Protein AF-A0A852ZZ13-F1 (afdb_monomer_lite)

Sequence (306 aa):
MSLSSTNGASGGGDAPGLRWPAADLEAAGLPEPAVEQLARFNLPARVGSYHRAMDTPEPLGSYVRRVGIDFPADEIHGLWRLGGDSGSEICVTADGEVWSVFCEFPGEPRLVNSSADAWVRSLWALDEACRRLTADPSGPVAPGPGATEPGAPEPAGEVERLGRVLREIDPDAFEDEEGWWPLVVEDLGHLTAVRPAGAFAYTDAEGREARITGYAVPGAGHPERRIWAELARLGVRPEQVREVYTELAPCTLPGGYCLEWLQSSFPAAELSYSFPYGPDRAERERGVRELAAANASMTAPGQDGR

Structure (mmCIF, N/CA/C/O backbone):
data_AF-A0A852ZZ13-F1
#
_entry.id   AF-A0A852ZZ13-F1
#
loop_
_atom_site.group_PDB
_atom_site.id
_atom_site.type_symbol
_atom_site.label_atom_id
_atom_site.label_alt_id
_atom_site.label_comp_id
_atom_site.label_asym_id
_atom_site.label_entity_id
_atom_site.label_seq_id
_atom_site.pdbx_PDB_ins_code
_atom_site.Cartn_x
_atom_site.Cartn_y
_atom_site.Cartn_z
_atom_site.occupancy
_atom_site.B_iso_or_equiv
_atom_site.auth_seq_id
_atom_site.auth_comp_id
_atom_site.auth_asym_id
_atom_site.auth_atom_id
_atom_site.pdbx_PDB_model_num
ATOM 1 N N . MET A 1 1 ? -22.253 -4.139 -13.318 1.00 30.97 1 MET A N 1
ATOM 2 C CA . MET A 1 1 ? -21.613 -5.390 -13.772 1.00 30.97 1 MET A CA 1
ATOM 3 C C . MET A 1 1 ? -20.672 -5.811 -12.659 1.00 30.97 1 MET A C 1
ATOM 5 O O . MET A 1 1 ? -19.794 -5.036 -12.321 1.00 30.97 1 MET A O 1
ATOM 9 N N . SER A 1 2 ? -20.960 -6.935 -12.000 1.00 24.95 2 SER A N 1
ATOM 10 C CA . SER A 1 2 ? -20.245 -7.400 -10.804 1.00 24.95 2 SER A CA 1
ATOM 11 C C . SER A 1 2 ? -18.848 -7.890 -11.174 1.00 24.95 2 SER A C 1
ATOM 13 O O . SER A 1 2 ? -18.718 -8.939 -11.802 1.00 24.95 2 SER A O 1
ATOM 15 N N . LEU A 1 3 ? -17.815 -7.158 -10.762 1.00 25.09 3 LEU A N 1
ATOM 16 C CA . LEU A 1 3 ? -16.461 -7.690 -10.671 1.00 25.09 3 LEU A CA 1
ATOM 17 C C . LEU A 1 3 ? -16.377 -8.485 -9.363 1.00 25.09 3 LEU A C 1
ATOM 19 O O . LEU A 1 3 ? -16.166 -7.937 -8.285 1.00 25.09 3 LEU A O 1
ATOM 23 N N . SER A 1 4 ? -16.631 -9.791 -9.451 1.00 24.66 4 SER A N 1
ATOM 24 C CA . SER A 1 4 ? -16.315 -10.734 -8.378 1.00 24.66 4 SER A CA 1
ATOM 25 C C . SER A 1 4 ? -14.797 -10.854 -8.262 1.00 24.66 4 SER A C 1
ATOM 27 O O . SER A 1 4 ? -14.186 -11.720 -8.881 1.00 24.66 4 SER A O 1
ATOM 29 N N . SER A 1 5 ? -14.193 -9.998 -7.444 1.00 29.75 5 SER A N 1
ATOM 30 C CA . SER A 1 5 ? -12.863 -10.244 -6.893 1.00 29.75 5 SER A CA 1
ATOM 31 C C . SER A 1 5 ? -12.992 -11.356 -5.856 1.00 29.75 5 SER A C 1
ATOM 33 O O . SER A 1 5 ? -13.488 -11.154 -4.749 1.00 29.75 5 SER A O 1
ATOM 35 N N . THR A 1 6 ? -12.607 -12.572 -6.233 1.00 28.64 6 THR A N 1
ATOM 36 C CA . THR A 1 6 ? -12.493 -13.702 -5.309 1.00 28.64 6 THR A CA 1
ATOM 37 C C . THR A 1 6 ? -11.415 -13.403 -4.268 1.00 28.64 6 THR A C 1
ATOM 39 O O . THR A 1 6 ? -10.224 -13.590 -4.512 1.00 28.64 6 THR A O 1
ATOM 42 N N . ASN A 1 7 ? -11.845 -12.938 -3.095 1.00 35.31 7 ASN A N 1
ATOM 43 C CA . ASN A 1 7 ? -11.032 -12.860 -1.887 1.00 35.31 7 ASN A CA 1
ATOM 44 C C . ASN A 1 7 ? -10.794 -14.276 -1.346 1.00 35.31 7 ASN A C 1
ATOM 46 O O . ASN A 1 7 ? -11.650 -14.859 -0.684 1.00 35.31 7 ASN A O 1
ATOM 50 N N . GLY A 1 8 ? -9.620 -14.830 -1.641 1.00 29.12 8 GLY A N 1
ATOM 51 C CA . GLY A 1 8 ? -9.095 -16.006 -0.957 1.00 29.12 8 GLY A CA 1
ATOM 52 C C . GLY A 1 8 ? -8.396 -15.594 0.336 1.00 29.12 8 GLY A C 1
ATOM 53 O O . GLY A 1 8 ? -7.351 -14.945 0.293 1.00 29.12 8 GLY A O 1
ATOM 54 N N . ALA A 1 9 ? -8.987 -15.965 1.472 1.00 32.88 9 ALA A N 1
ATOM 55 C CA . ALA A 1 9 ? -8.363 -15.897 2.785 1.00 32.88 9 ALA A CA 1
ATOM 56 C C . ALA A 1 9 ? -7.140 -16.832 2.871 1.00 32.88 9 ALA A C 1
ATOM 58 O O . ALA A 1 9 ? -7.101 -17.912 2.282 1.00 32.88 9 ALA A O 1
ATOM 59 N N . SER A 1 10 ? -6.150 -16.365 3.622 1.00 36.66 10 SER A N 1
ATOM 60 C CA . SER A 1 10 ? -4.823 -16.917 3.887 1.00 36.66 10 SER A CA 1
ATOM 61 C C . SER A 1 10 ? -4.795 -18.346 4.442 1.00 36.66 10 SER A C 1
ATOM 63 O O . SER A 1 10 ? -5.430 -18.636 5.455 1.00 36.66 10 SER A O 1
ATOM 65 N N . GLY A 1 11 ? -3.921 -19.177 3.872 1.00 26.67 11 GLY A N 1
ATOM 66 C CA . GLY A 1 11 ? -3.234 -20.251 4.586 1.00 26.67 11 GLY A CA 1
ATOM 67 C C . GLY A 1 11 ? -1.750 -19.900 4.665 1.00 26.67 11 GLY A C 1
ATOM 68 O O . GLY A 1 11 ? -1.117 -19.710 3.631 1.00 26.67 11 GLY A O 1
ATOM 69 N N . GLY A 1 12 ? -1.218 -19.764 5.881 1.00 35.62 12 GLY A N 1
ATOM 70 C CA . GLY A 1 12 ? 0.210 -19.581 6.126 1.00 35.62 12 GLY A CA 1
ATOM 71 C C . GLY A 1 12 ? 0.985 -20.832 5.720 1.00 35.62 12 GLY A C 1
ATOM 72 O O . GLY A 1 12 ? 0.934 -21.856 6.395 1.00 35.62 12 GLY A O 1
ATOM 73 N N . GLY A 1 13 ? 1.682 -20.737 4.601 1.00 29.39 13 GLY A N 1
ATOM 74 C CA . GLY A 1 13 ? 2.717 -21.650 4.141 1.00 29.39 13 GLY A CA 1
ATOM 75 C C . GLY A 1 13 ? 3.589 -20.843 3.193 1.00 29.39 13 GLY A C 1
ATOM 76 O O . GLY A 1 13 ? 3.027 -20.059 2.428 1.00 29.39 13 GLY A O 1
ATOM 77 N N . ASP A 1 14 ? 4.918 -20.963 3.305 1.00 41.09 14 ASP A N 1
ATOM 78 C CA . ASP A 1 14 ? 5.887 -20.271 2.444 1.00 41.09 14 ASP A CA 1
ATOM 79 C C . ASP A 1 14 ? 5.364 -20.262 1.006 1.00 41.09 14 ASP A C 1
ATOM 81 O O . ASP A 1 14 ? 5.273 -21.317 0.371 1.00 41.09 14 ASP A O 1
ATOM 85 N N . ALA A 1 15 ? 4.946 -19.093 0.513 1.00 46.59 15 ALA A N 1
ATOM 86 C CA . ALA A 1 15 ? 4.529 -18.986 -0.870 1.00 46.59 15 ALA A CA 1
ATOM 87 C C . ALA A 1 15 ? 5.787 -19.278 -1.696 1.00 46.59 15 ALA A C 1
ATOM 89 O O . ALA A 1 15 ? 6.763 -18.529 -1.576 1.00 46.59 15 ALA A O 1
ATOM 90 N N . PRO A 1 16 ? 5.830 -20.375 -2.475 1.00 56.59 16 PRO A N 1
ATOM 91 C CA . PRO A 1 16 ? 6.988 -20.644 -3.307 1.00 56.59 16 PRO A CA 1
ATOM 92 C C . PRO A 1 16 ? 7.192 -19.429 -4.207 1.00 56.59 16 PRO A C 1
ATOM 94 O O . PRO A 1 16 ? 6.221 -18.894 -4.747 1.00 56.59 16 PRO A O 1
ATOM 97 N N . GLY A 1 17 ? 8.439 -18.970 -4.327 1.00 72.69 17 GLY A N 1
ATOM 98 C CA . GLY A 1 17 ? 8.753 -17.860 -5.217 1.00 72.69 17 GLY A CA 1
ATOM 99 C C . GLY A 1 17 ? 8.172 -18.143 -6.604 1.00 72.69 17 GLY A C 1
ATOM 100 O O . GLY A 1 17 ? 8.429 -19.202 -7.182 1.00 72.69 17 GLY A O 1
ATOM 101 N N . LEU A 1 18 ? 7.354 -17.221 -7.104 1.00 88.56 18 LEU A N 1
ATOM 102 C CA . LEU A 1 18 ? 6.840 -17.259 -8.461 1.00 88.56 18 LEU A CA 1
ATOM 103 C C . LEU A 1 18 ? 8.024 -17.080 -9.407 1.00 88.56 18 LEU A C 1
ATOM 105 O O . LEU A 1 18 ? 8.935 -16.297 -9.143 1.00 88.56 18 LEU A O 1
ATOM 109 N N . ARG A 1 19 ? 8.030 -17.828 -10.505 1.00 90.25 19 ARG A N 1
ATOM 110 C CA . ARG A 1 19 ? 9.054 -17.708 -11.535 1.00 90.25 19 ARG A CA 1
ATOM 111 C C . ARG A 1 19 ? 8.382 -17.347 -12.840 1.00 90.25 19 ARG A C 1
ATOM 113 O O . ARG A 1 19 ? 7.492 -18.073 -13.270 1.00 90.25 19 ARG A O 1
ATOM 120 N N . TRP A 1 20 ? 8.862 -16.291 -13.483 1.00 92.44 20 TRP A N 1
ATOM 121 C CA . TRP A 1 20 ? 8.500 -15.967 -14.856 1.00 92.44 20 TRP A CA 1
ATOM 122 C C . TRP A 1 20 ? 9.622 -16.419 -15.798 1.00 92.44 20 TRP A C 1
ATOM 124 O O . TRP A 1 20 ? 10.703 -15.826 -15.801 1.00 92.44 20 TRP A O 1
ATOM 134 N N . PRO A 1 21 ? 9.431 -17.507 -16.566 1.00 92.31 21 PRO A N 1
ATOM 135 C CA . PRO A 1 21 ? 10.368 -17.890 -17.613 1.00 92.31 21 PRO A CA 1
ATOM 136 C C . PRO A 1 21 ? 10.535 -16.763 -18.638 1.00 92.31 21 PRO A C 1
ATOM 138 O O . PRO A 1 21 ? 9.556 -16.133 -19.023 1.00 92.31 21 PRO A O 1
ATOM 141 N N . ALA A 1 22 ? 11.758 -16.564 -19.140 1.00 94.25 22 ALA A N 1
ATOM 142 C CA . ALA A 1 22 ? 12.038 -15.550 -20.162 1.00 94.25 22 ALA A CA 1
ATOM 143 C C . ALA A 1 22 ? 11.102 -15.669 -21.378 1.00 94.25 22 ALA A C 1
ATOM 145 O O . ALA A 1 22 ? 10.538 -14.673 -21.810 1.00 94.25 22 ALA A O 1
ATOM 146 N N . ALA A 1 23 ? 10.841 -16.896 -21.842 1.00 94.00 23 ALA A N 1
ATOM 147 C CA . ALA A 1 23 ? 9.934 -17.155 -22.960 1.00 94.00 23 ALA A CA 1
ATOM 148 C C . ALA A 1 23 ? 8.498 -16.651 -22.717 1.00 94.00 23 ALA A C 1
ATOM 150 O O . ALA A 1 23 ? 7.848 -16.190 -23.652 1.00 94.00 23 ALA A O 1
ATOM 151 N N . ASP A 1 24 ? 8.005 -16.709 -21.475 1.00 93.44 24 ASP A N 1
ATOM 152 C CA . ASP A 1 24 ? 6.657 -16.237 -21.139 1.00 93.44 24 ASP A CA 1
ATOM 153 C C . ASP A 1 24 ? 6.617 -14.703 -21.078 1.00 93.44 24 ASP A C 1
ATOM 155 O O . ASP A 1 24 ? 5.652 -14.089 -21.529 1.00 93.44 24 ASP A O 1
ATOM 159 N N . LEU A 1 25 ? 7.690 -14.072 -20.587 1.00 93.75 25 LEU A N 1
ATOM 160 C CA . LEU A 1 25 ? 7.846 -12.613 -20.587 1.00 93.75 25 LEU A CA 1
ATOM 161 C C . LEU A 1 25 ? 7.969 -12.055 -22.016 1.00 93.75 25 LEU A C 1
ATOM 163 O O . LEU A 1 25 ? 7.326 -11.063 -22.356 1.00 93.75 25 LEU A O 1
ATOM 167 N N . GLU A 1 26 ? 8.742 -12.725 -22.872 1.00 94.75 26 GLU A N 1
ATOM 168 C CA . GLU A 1 26 ? 8.857 -12.414 -24.302 1.00 94.75 26 GLU A CA 1
ATOM 169 C C . GLU A 1 26 ? 7.507 -12.576 -25.012 1.00 94.75 26 GLU A C 1
ATOM 171 O O . GLU A 1 26 ? 7.103 -11.710 -25.789 1.00 94.75 26 GLU A O 1
ATOM 176 N N . ALA A 1 27 ? 6.765 -13.649 -24.715 1.00 93.44 27 ALA A N 1
ATOM 177 C CA . ALA A 1 27 ? 5.427 -13.871 -25.261 1.00 93.44 27 ALA A CA 1
ATOM 178 C C . ALA A 1 27 ? 4.412 -12.814 -24.788 1.00 93.44 27 ALA A C 1
ATOM 180 O O . ALA A 1 27 ? 3.506 -12.453 -25.542 1.00 93.44 27 ALA A O 1
ATOM 181 N N . ALA A 1 28 ? 4.585 -12.278 -23.576 1.00 91.12 28 ALA A N 1
ATOM 182 C CA . ALA A 1 28 ? 3.837 -11.130 -23.060 1.00 91.12 28 ALA A CA 1
ATOM 183 C C . ALA A 1 28 ? 4.264 -9.784 -23.687 1.00 91.12 28 ALA A C 1
ATOM 185 O O . ALA A 1 28 ? 3.650 -8.743 -23.427 1.00 91.12 28 ALA A O 1
ATOM 186 N N . GLY A 1 29 ? 5.290 -9.798 -24.542 1.00 92.81 29 GLY A N 1
ATOM 187 C CA . GLY A 1 29 ? 5.778 -8.640 -25.279 1.00 92.81 29 GLY A CA 1
ATOM 188 C C . GLY A 1 29 ? 6.663 -7.710 -24.458 1.00 92.81 29 GLY A C 1
ATOM 189 O O . GLY A 1 29 ? 6.784 -6.547 -24.837 1.00 92.81 29 GLY A O 1
ATOM 190 N N . LEU A 1 30 ? 7.243 -8.177 -23.345 1.00 93.19 30 LEU A N 1
ATOM 191 C CA . LEU A 1 30 ? 8.199 -7.373 -22.589 1.00 93.19 30 LEU A CA 1
ATOM 192 C C . LEU A 1 30 ? 9.487 -7.173 -23.408 1.00 93.19 30 LEU A C 1
ATOM 194 O O . LEU A 1 30 ? 9.931 -8.095 -24.098 1.00 93.19 30 LEU A O 1
ATOM 198 N N . PRO A 1 31 ? 10.115 -5.991 -23.325 1.00 88.88 31 PRO A N 1
ATOM 199 C CA . PRO A 1 31 ? 11.382 -5.733 -23.994 1.00 88.88 31 PRO A CA 1
ATOM 200 C C . PRO A 1 31 ? 12.549 -6.452 -23.310 1.00 88.88 31 PRO A C 1
ATOM 202 O O . PRO A 1 31 ? 12.521 -6.727 -22.110 1.00 88.88 31 PRO A O 1
ATOM 205 N N . GLU A 1 32 ? 13.596 -6.729 -24.092 1.00 91.25 32 GLU A N 1
ATOM 206 C CA . GLU A 1 32 ? 14.754 -7.543 -23.692 1.00 91.25 32 GLU A CA 1
ATOM 207 C C . GLU A 1 32 ? 15.392 -7.122 -22.350 1.00 91.25 32 GLU A C 1
ATOM 209 O O . GLU A 1 32 ? 15.609 -8.014 -21.526 1.00 91.25 32 GLU A O 1
ATOM 214 N N . PRO A 1 33 ? 15.609 -5.822 -22.039 1.00 90.31 33 PRO A N 1
ATOM 215 C CA . PRO A 1 33 ? 16.168 -5.422 -20.744 1.00 90.31 33 PRO A CA 1
ATOM 216 C C . PRO A 1 33 ? 15.307 -5.854 -19.549 1.00 90.31 33 PRO A C 1
ATOM 218 O O . PRO A 1 33 ? 15.826 -6.384 -18.566 1.00 90.31 33 PRO A O 1
ATOM 221 N N . ALA A 1 34 ? 13.984 -5.684 -19.639 1.00 90.38 34 ALA A N 1
ATOM 222 C CA . ALA A 1 34 ? 13.057 -6.085 -18.584 1.00 90.38 34 ALA A CA 1
ATOM 223 C C . ALA A 1 34 ? 12.977 -7.616 -18.453 1.00 90.38 34 ALA A C 1
ATOM 225 O O . ALA A 1 34 ? 12.970 -8.140 -17.337 1.00 90.38 34 ALA A O 1
ATOM 226 N N . VAL A 1 35 ? 12.981 -8.345 -19.578 1.00 93.50 35 VAL A N 1
ATOM 227 C CA . VAL A 1 35 ? 13.021 -9.819 -19.597 1.00 93.50 35 VAL A CA 1
ATOM 228 C C . VAL A 1 35 ? 14.277 -10.333 -18.898 1.00 93.50 35 VAL A C 1
ATOM 230 O O . VAL A 1 35 ? 14.185 -11.202 -18.028 1.00 93.50 35 VAL A O 1
ATOM 233 N N . GLU A 1 36 ? 15.445 -9.790 -19.250 1.00 91.69 36 GLU A N 1
ATOM 234 C CA . GLU A 1 36 ? 16.725 -10.222 -18.694 1.00 91.69 36 GLU A CA 1
ATOM 235 C C . GLU A 1 36 ? 16.771 -10.017 -17.177 1.00 91.69 36 GLU A C 1
ATOM 237 O O . GLU A 1 36 ? 17.261 -10.883 -16.455 1.00 91.69 36 GLU A O 1
ATOM 242 N N . GLN A 1 37 ? 16.242 -8.899 -16.679 1.00 91.19 37 GLN A N 1
ATOM 243 C CA . GLN A 1 37 ? 16.222 -8.593 -15.250 1.00 91.19 37 GLN A CA 1
ATOM 244 C C . GLN A 1 37 ? 15.225 -9.473 -14.481 1.00 91.19 37 GLN A C 1
ATOM 246 O O . GLN A 1 37 ? 15.589 -10.065 -13.463 1.00 91.19 37 GLN A O 1
ATOM 251 N N . LEU A 1 38 ? 13.990 -9.607 -14.974 1.00 91.25 38 LEU A N 1
ATOM 252 C CA . LEU A 1 38 ? 12.917 -10.336 -14.288 1.00 91.25 38 LEU A CA 1
ATOM 253 C C . LEU A 1 38 ? 13.127 -11.856 -14.294 1.00 91.25 38 LEU A C 1
ATOM 255 O O . LEU A 1 38 ? 12.843 -12.518 -13.298 1.00 91.25 38 LEU A O 1
ATOM 259 N N . ALA A 1 39 ? 13.665 -12.428 -15.375 1.00 91.88 39 ALA A N 1
ATOM 260 C CA . ALA A 1 39 ? 13.851 -13.878 -15.493 1.00 91.88 39 ALA A CA 1
ATOM 261 C C . ALA A 1 39 ? 14.985 -14.443 -14.608 1.00 91.88 39 ALA A C 1
ATOM 263 O O . ALA A 1 39 ? 15.104 -15.667 -14.456 1.00 91.88 39 ALA A O 1
ATOM 264 N N . ARG A 1 40 ? 15.835 -13.574 -14.036 1.00 88.00 40 ARG A N 1
ATOM 265 C CA . ARG A 1 40 ? 16.977 -13.953 -13.181 1.00 88.00 40 ARG A CA 1
ATOM 266 C C . ARG A 1 40 ? 16.559 -14.473 -11.811 1.00 88.00 40 ARG A C 1
ATOM 268 O O . ARG A 1 40 ? 17.283 -15.285 -11.235 1.00 88.00 40 ARG A O 1
ATOM 275 N N . PHE A 1 41 ? 15.421 -14.024 -11.292 1.00 85.00 41 PHE A N 1
ATOM 276 C CA . PHE A 1 41 ? 15.019 -14.279 -9.912 1.00 85.00 41 PHE A CA 1
ATOM 277 C C . PHE A 1 41 ? 13.647 -14.931 -9.839 1.00 85.00 41 PHE A C 1
ATOM 279 O O . PHE A 1 41 ? 12.793 -14.750 -10.702 1.00 85.00 41 PHE A O 1
ATOM 286 N N . ASN A 1 42 ? 13.427 -15.670 -8.757 1.00 90.38 42 ASN A N 1
ATOM 287 C CA . ASN A 1 42 ? 12.064 -15.927 -8.321 1.00 90.38 42 ASN A CA 1
ATOM 288 C C . ASN A 1 42 ? 11.593 -14.687 -7.558 1.00 90.38 42 ASN A C 1
ATOM 290 O O . ASN A 1 42 ? 12.361 -14.136 -6.767 1.00 90.38 42 ASN A O 1
ATOM 294 N N . LEU A 1 43 ? 10.349 -14.275 -7.762 1.00 90.06 43 LEU A N 1
ATOM 295 C CA . LEU A 1 43 ? 9.729 -13.177 -7.029 1.00 90.06 43 LEU A CA 1
ATOM 296 C C . LEU A 1 43 ? 8.774 -13.720 -5.956 1.00 90.06 43 LEU A C 1
ATOM 298 O O . LEU A 1 43 ? 8.154 -14.767 -6.158 1.00 90.06 43 LEU A O 1
ATOM 302 N N . PRO A 1 44 ? 8.616 -13.047 -4.810 1.00 92.44 44 PRO A N 1
ATOM 303 C CA . PRO A 1 44 ? 7.582 -13.424 -3.858 1.00 92.44 44 PRO A CA 1
ATOM 304 C C . PRO A 1 44 ? 6.201 -13.157 -4.475 1.00 92.44 44 PRO A C 1
ATOM 306 O O . PRO A 1 44 ? 5.893 -12.039 -4.880 1.00 92.44 44 PRO A O 1
ATOM 309 N N . ALA A 1 45 ? 5.343 -14.182 -4.535 1.00 92.88 45 ALA A N 1
ATOM 310 C CA . ALA A 1 45 ? 4.000 -14.047 -5.114 1.00 92.88 45 ALA A CA 1
ATOM 311 C C . ALA A 1 45 ? 3.122 -13.038 -4.347 1.00 92.88 45 ALA A C 1
ATOM 313 O O . ALA A 1 45 ? 2.190 -12.442 -4.893 1.00 92.88 45 ALA A O 1
ATOM 314 N N . ARG A 1 46 ? 3.414 -12.856 -3.057 1.00 92.88 46 ARG A N 1
ATOM 315 C CA . ARG A 1 46 ? 2.790 -11.878 -2.174 1.00 92.88 46 ARG A CA 1
ATOM 316 C C . ARG A 1 46 ? 3.803 -11.427 -1.132 1.00 92.88 46 ARG A C 1
ATOM 318 O O . ARG A 1 46 ? 4.502 -12.268 -0.585 1.00 92.88 46 ARG A O 1
ATOM 325 N N . VAL A 1 47 ? 3.801 -10.133 -0.825 1.00 93.81 47 VAL A N 1
ATOM 326 C CA . VAL A 1 47 ? 4.575 -9.544 0.273 1.00 93.81 47 VAL A CA 1
ATOM 327 C C . VAL A 1 47 ? 3.642 -8.691 1.117 1.00 93.81 47 VAL A C 1
ATOM 329 O O . VAL A 1 47 ? 3.205 -7.626 0.678 1.00 93.81 47 VAL A O 1
ATOM 332 N N . GLY A 1 48 ? 3.289 -9.189 2.305 1.00 88.19 48 GLY A N 1
ATOM 333 C CA . GLY A 1 48 ? 2.334 -8.529 3.199 1.00 88.19 48 GLY A CA 1
ATOM 334 C C . GLY A 1 48 ? 1.072 -8.062 2.463 1.00 88.19 48 GLY A C 1
ATOM 335 O O . GLY A 1 48 ? 0.436 -8.833 1.729 1.00 88.19 48 GLY A O 1
ATOM 336 N N . SER A 1 49 ? 0.720 -6.789 2.643 1.00 88.81 49 SER A N 1
ATOM 337 C CA . SER A 1 49 ? -0.301 -6.092 1.851 1.00 88.81 49 SER A CA 1
ATOM 338 C C . SER A 1 49 ? 0.273 -5.253 0.697 1.00 88.81 49 SER A C 1
ATOM 340 O O . SER A 1 49 ? -0.483 -4.863 -0.189 1.00 88.81 49 SER A O 1
ATOM 342 N N . TYR A 1 50 ? 1.593 -5.048 0.671 1.00 95.31 50 TYR A N 1
ATOM 343 C CA . TYR A 1 50 ? 2.310 -4.143 -0.236 1.00 95.31 50 TYR A CA 1
ATOM 344 C C . TYR A 1 50 ? 2.543 -4.695 -1.641 1.00 95.31 50 TYR A C 1
ATOM 346 O O . TYR A 1 50 ? 2.785 -3.927 -2.560 1.00 95.31 50 TYR A O 1
ATOM 354 N N . HIS A 1 51 ? 2.497 -6.013 -1.841 1.00 95.94 51 HIS A N 1
ATOM 355 C CA . HIS A 1 51 ? 2.654 -6.570 -3.181 1.00 95.94 51 HIS A CA 1
ATOM 356 C C . HIS A 1 51 ? 1.856 -7.855 -3.382 1.00 95.94 51 HIS A C 1
ATOM 358 O O . HIS A 1 51 ? 1.838 -8.750 -2.531 1.00 95.94 51 HIS A O 1
ATOM 364 N N . ARG A 1 52 ? 1.239 -7.967 -4.558 1.00 95.75 52 ARG A N 1
ATOM 365 C CA . ARG A 1 52 ? 0.725 -9.205 -5.137 1.00 95.75 52 ARG A CA 1
ATOM 366 C C . ARG A 1 52 ? 1.184 -9.280 -6.592 1.00 95.75 52 ARG A C 1
ATOM 368 O O . ARG A 1 52 ? 0.806 -8.423 -7.388 1.00 95.75 52 ARG A O 1
ATOM 375 N N . ALA A 1 53 ? 1.937 -10.320 -6.927 1.00 95.50 53 ALA A N 1
ATOM 376 C CA . ALA A 1 53 ? 2.368 -10.583 -8.292 1.00 95.50 53 ALA A CA 1
ATOM 377 C C . ALA A 1 53 ? 1.194 -11.034 -9.170 1.00 95.50 53 ALA A C 1
ATOM 379 O O . ALA A 1 53 ? 0.252 -11.670 -8.686 1.00 95.50 53 ALA A O 1
ATOM 380 N N . MET A 1 54 ? 1.267 -10.742 -10.468 1.00 93.62 54 MET A N 1
ATOM 381 C CA . MET A 1 54 ? 0.393 -11.378 -11.455 1.00 93.62 54 MET A CA 1
ATOM 382 C C . MET A 1 54 ? 0.929 -12.755 -11.849 1.00 93.62 54 MET A C 1
ATOM 384 O O . MET A 1 54 ? 2.135 -12.988 -11.841 1.00 93.62 54 MET A O 1
ATOM 388 N N . ASP A 1 55 ? 0.044 -13.648 -12.288 1.00 89.38 55 ASP A N 1
ATOM 389 C CA . ASP A 1 55 ? 0.465 -14.952 -12.817 1.00 89.38 55 ASP A CA 1
ATOM 390 C C . ASP A 1 55 ? 1.301 -14.795 -14.098 1.00 89.38 55 ASP A C 1
ATOM 392 O O . ASP A 1 55 ? 2.282 -15.506 -14.310 1.00 89.38 55 ASP A O 1
ATOM 396 N N . THR A 1 56 ? 0.937 -13.837 -14.952 1.00 88.88 56 THR A N 1
ATOM 397 C CA . THR A 1 56 ? 1.649 -13.524 -16.195 1.00 88.88 56 THR A CA 1
ATOM 398 C C . THR A 1 56 ? 1.614 -12.020 -16.432 1.00 88.88 56 THR A C 1
ATOM 400 O O . THR A 1 56 ? 0.512 -11.471 -16.461 1.00 88.88 56 THR A O 1
ATOM 403 N N . PRO A 1 57 ? 2.768 -11.350 -16.608 1.00 93.88 57 PRO A N 1
ATOM 404 C CA . PRO A 1 57 ? 2.816 -9.940 -16.979 1.00 93.88 57 PRO A CA 1
ATOM 405 C C . PRO A 1 57 ? 1.997 -9.621 -18.231 1.00 93.88 57 PRO A C 1
ATOM 407 O O . PRO A 1 57 ? 1.896 -10.437 -19.144 1.00 93.88 57 PRO A O 1
ATOM 410 N N . GLU A 1 58 ? 1.413 -8.426 -18.292 1.00 93.81 58 GLU A N 1
ATOM 411 C CA . GLU A 1 58 ? 0.637 -7.980 -19.455 1.00 93.81 58 GLU A CA 1
ATOM 412 C C . GLU A 1 58 ? 0.825 -6.475 -19.695 1.00 93.81 58 GLU A C 1
ATOM 414 O O . GLU A 1 58 ? 1.052 -5.737 -18.737 1.00 93.81 58 GLU A O 1
ATOM 419 N N . PRO A 1 59 ? 0.680 -5.972 -20.934 1.00 94.69 59 PRO A N 1
ATOM 420 C CA . PRO A 1 59 ? 0.682 -4.533 -21.186 1.00 94.69 59 PRO A CA 1
ATOM 421 C C . PRO A 1 59 ? -0.411 -3.812 -20.383 1.00 94.69 59 PRO A C 1
ATOM 423 O O . PRO A 1 59 ? -1.575 -4.228 -20.414 1.00 94.69 59 PRO A O 1
ATOM 426 N N . LEU A 1 60 ? -0.085 -2.686 -19.740 1.00 94.94 60 LEU A N 1
ATOM 427 C CA . LEU A 1 60 ? -1.045 -1.905 -18.947 1.00 94.94 60 LEU A CA 1
ATOM 428 C C . LEU A 1 60 ? -2.267 -1.490 -19.778 1.00 94.94 60 LEU A C 1
ATOM 430 O O . LEU A 1 60 ? -3.411 -1.621 -19.344 1.00 94.94 60 LEU A O 1
ATOM 434 N N . GLY A 1 61 ? -2.043 -1.102 -21.033 1.00 93.19 61 GLY A N 1
ATOM 435 C CA . GLY A 1 61 ? -3.124 -0.762 -21.955 1.00 93.19 61 GLY A CA 1
ATOM 436 C C . GLY A 1 61 ? -4.086 -1.913 -22.272 1.00 93.19 61 GLY A C 1
ATOM 437 O O . GLY A 1 61 ? -5.225 -1.670 -22.672 1.00 93.19 61 GLY A O 1
ATOM 438 N N . SER A 1 62 ? -3.671 -3.175 -22.126 1.00 92.62 62 SER A N 1
ATOM 439 C CA . SER A 1 62 ? -4.577 -4.327 -22.247 1.00 92.62 62 SER A CA 1
ATOM 440 C C . SER A 1 62 ? -5.480 -4.456 -21.028 1.00 92.62 62 SER A C 1
ATOM 442 O O . SER A 1 62 ? -6.678 -4.689 -21.195 1.00 92.62 62 SER A O 1
ATOM 444 N N . TYR A 1 63 ? -4.936 -4.230 -19.831 1.00 92.81 63 TYR A N 1
ATOM 445 C CA . TYR A 1 63 ? -5.710 -4.186 -18.596 1.00 92.81 63 TYR A CA 1
ATOM 446 C C . TYR A 1 63 ? -6.758 -3.075 -18.633 1.00 92.81 63 TYR A C 1
ATOM 448 O O . TYR A 1 63 ? -7.946 -3.379 -18.572 1.00 92.81 63 TYR A O 1
ATOM 456 N N . VAL A 1 64 ? -6.336 -1.823 -18.835 1.00 93.06 64 VAL A N 1
ATOM 457 C CA . VAL A 1 64 ? -7.213 -0.638 -18.836 1.00 93.06 64 VAL A CA 1
ATOM 458 C C . VAL A 1 64 ? -8.402 -0.820 -19.787 1.00 93.06 64 VAL A C 1
ATOM 460 O O . VAL A 1 64 ? -9.554 -0.646 -19.388 1.00 93.06 64 VAL A O 1
ATOM 463 N N . ARG A 1 65 ? -8.156 -1.289 -21.021 1.00 92.06 65 ARG A N 1
ATOM 464 C CA . ARG A 1 65 ? -9.225 -1.598 -21.991 1.00 92.06 65 ARG A CA 1
ATOM 465 C C . ARG A 1 65 ? -10.150 -2.720 -21.528 1.00 92.06 65 ARG A C 1
ATOM 467 O O . ARG A 1 65 ? -11.349 -2.665 -21.785 1.00 92.06 65 ARG A O 1
ATOM 474 N N . ARG A 1 66 ? -9.599 -3.756 -20.892 1.00 93.12 66 ARG A N 1
ATOM 475 C CA . ARG A 1 66 ? -10.352 -4.922 -20.412 1.00 93.12 66 ARG A CA 1
ATOM 476 C C . ARG A 1 66 ? -11.271 -4.571 -19.244 1.00 93.12 66 ARG A C 1
ATOM 478 O O . ARG A 1 66 ? -12.372 -5.111 -19.187 1.00 93.12 66 ARG A O 1
ATOM 485 N N . VAL A 1 67 ? -10.839 -3.693 -18.340 1.00 90.25 67 VAL A N 1
ATOM 486 C CA . VAL A 1 67 ? -11.663 -3.236 -17.208 1.00 90.25 67 VAL A CA 1
ATOM 487 C C . VAL A 1 67 ? -12.521 -2.010 -17.530 1.00 90.25 67 VAL A C 1
ATOM 489 O O . VAL A 1 67 ? -13.444 -1.706 -16.782 1.00 90.25 67 VAL A O 1
ATOM 492 N N . GLY A 1 68 ? -12.287 -1.358 -18.672 1.00 90.31 68 GLY A N 1
ATOM 493 C CA . GLY A 1 68 ? -13.065 -0.201 -19.115 1.00 90.31 68 GLY A CA 1
ATOM 494 C C . GLY A 1 68 ? -12.736 1.078 -18.346 1.00 90.31 68 GLY A C 1
ATOM 495 O O . GLY A 1 68 ? -13.618 1.913 -18.164 1.00 90.31 68 GLY A O 1
ATOM 496 N N . ILE A 1 69 ? -11.491 1.211 -17.882 1.00 87.81 69 ILE A N 1
ATOM 497 C CA . ILE A 1 69 ? -10.979 2.433 -17.256 1.00 87.81 69 ILE A CA 1
ATOM 498 C C . ILE A 1 69 ? -10.642 3.439 -18.361 1.00 87.81 69 ILE A C 1
ATOM 500 O O . ILE A 1 69 ? -10.055 3.073 -19.381 1.00 87.81 69 ILE A O 1
ATOM 504 N N . ASP A 1 70 ? -11.015 4.699 -18.157 1.00 85.38 70 ASP A N 1
ATOM 505 C CA . ASP A 1 70 ? -10.572 5.804 -19.005 1.00 85.38 70 ASP A CA 1
ATOM 506 C C . ASP A 1 70 ? -9.218 6.301 -18.485 1.00 85.38 70 ASP A C 1
ATOM 508 O O . ASP A 1 70 ? -9.143 6.876 -17.401 1.00 85.38 70 ASP A O 1
ATOM 512 N N . PHE A 1 71 ? -8.143 6.001 -19.215 1.00 83.50 71 PHE A N 1
ATOM 513 C CA . PHE A 1 71 ? -6.770 6.348 -18.846 1.00 83.50 71 PHE A CA 1
ATOM 514 C C . PHE A 1 71 ? -6.049 6.939 -20.066 1.00 83.50 71 PHE A C 1
ATOM 516 O O . PHE A 1 71 ? -6.233 6.410 -21.172 1.00 83.50 71 PHE A O 1
ATOM 523 N N . PRO A 1 72 ? -5.226 7.993 -19.908 1.00 82.06 72 PRO A N 1
ATOM 524 C CA . PRO A 1 72 ? -4.534 8.624 -21.029 1.00 82.06 72 PRO A CA 1
ATOM 525 C C . PRO A 1 72 ? -3.684 7.625 -21.824 1.00 82.06 72 PRO A C 1
ATOM 527 O O . PRO A 1 72 ? -2.858 6.892 -21.279 1.00 82.06 72 PRO A O 1
ATOM 530 N N . ALA A 1 73 ? -3.919 7.556 -23.138 1.00 74.56 73 ALA A N 1
ATOM 531 C CA . ALA A 1 73 ? -3.299 6.543 -23.993 1.00 74.56 73 ALA A CA 1
ATOM 532 C C . ALA A 1 73 ? -1.766 6.668 -24.024 1.00 74.56 73 ALA A C 1
ATOM 534 O O . ALA A 1 73 ? -1.060 5.666 -24.027 1.00 74.56 73 ALA A O 1
ATOM 535 N N . ASP A 1 74 ? -1.255 7.894 -24.022 1.00 78.62 74 ASP A N 1
ATOM 536 C CA . ASP A 1 74 ? 0.168 8.216 -23.958 1.00 78.62 74 ASP A CA 1
ATOM 537 C C . ASP A 1 74 ? 0.828 7.774 -22.647 1.00 78.62 74 ASP A C 1
ATOM 539 O O . ASP A 1 74 ? 1.985 7.365 -22.677 1.00 78.62 74 ASP A O 1
ATOM 543 N N . GLU A 1 75 ? 0.085 7.752 -21.540 1.00 79.69 75 GLU A N 1
ATOM 544 C CA . GLU A 1 75 ? 0.590 7.314 -20.235 1.00 79.69 75 GLU A CA 1
ATOM 545 C C . GLU A 1 75 ? 0.622 5.781 -20.071 1.00 79.69 75 GLU A C 1
ATOM 547 O O . GLU A 1 75 ? 1.407 5.273 -19.278 1.00 79.69 75 GLU A O 1
ATOM 552 N N . ILE A 1 76 ? -0.177 5.010 -20.825 1.00 81.88 76 ILE A N 1
ATOM 553 C CA . ILE A 1 76 ? -0.138 3.526 -20.791 1.00 81.88 76 ILE A CA 1
ATOM 554 C C . ILE A 1 76 ? 0.862 2.899 -21.771 1.00 81.88 76 ILE A C 1
ATOM 556 O O . ILE A 1 76 ? 1.133 1.694 -21.692 1.00 81.88 76 ILE A O 1
ATOM 560 N N . HIS A 1 77 ? 1.360 3.655 -22.752 1.00 81.69 77 HIS A N 1
ATOM 561 C CA . HIS A 1 77 ? 2.273 3.118 -23.757 1.00 81.69 77 HIS A CA 1
ATOM 562 C C . HIS A 1 77 ? 3.658 2.856 -23.151 1.00 81.69 77 HIS A C 1
ATOM 564 O O . HIS A 1 77 ? 4.268 3.734 -22.560 1.00 81.69 77 HIS A O 1
ATOM 570 N N . GLY A 1 78 ? 4.178 1.638 -23.339 1.00 88.75 78 GLY A N 1
ATOM 571 C CA . GLY A 1 78 ? 5.497 1.260 -22.820 1.00 88.75 78 GLY A CA 1
ATOM 572 C C . GLY A 1 78 ? 5.504 0.797 -21.359 1.00 88.75 78 GLY A C 1
ATOM 573 O O . GLY A 1 78 ? 6.584 0.668 -20.790 1.00 88.75 78 GLY A O 1
ATOM 574 N N . LEU A 1 79 ? 4.330 0.516 -20.778 1.00 95.31 79 LEU A N 1
ATOM 575 C CA . LEU A 1 79 ? 4.186 -0.047 -19.435 1.00 95.31 79 LEU A CA 1
ATOM 576 C C . LEU A 1 79 ? 3.613 -1.467 -19.463 1.00 95.31 79 LEU A C 1
ATOM 578 O O . LEU A 1 79 ? 2.603 -1.742 -20.122 1.00 95.31 79 LEU A O 1
ATOM 582 N N . TRP A 1 80 ? 4.218 -2.355 -18.676 1.00 96.75 80 TRP A N 1
ATOM 583 C CA . TRP A 1 80 ? 3.746 -3.720 -18.440 1.00 96.75 80 TRP A CA 1
ATOM 584 C C . TRP A 1 80 ? 3.456 -3.936 -16.965 1.00 96.75 80 TRP A C 1
ATOM 586 O O . TRP A 1 80 ? 4.320 -3.718 -16.126 1.00 96.75 80 TRP A O 1
ATOM 596 N N . ARG A 1 81 ? 2.255 -4.411 -16.648 1.00 96.50 81 ARG A N 1
ATOM 597 C CA . ARG A 1 81 ? 1.855 -4.771 -15.290 1.00 96.50 81 ARG A CA 1
ATOM 598 C C . ARG A 1 81 ? 2.612 -6.010 -14.831 1.00 96.50 81 ARG A C 1
ATOM 600 O O . ARG A 1 81 ? 2.638 -7.024 -15.528 1.00 96.50 81 ARG A O 1
ATOM 607 N N . LEU A 1 82 ? 3.168 -5.922 -13.633 1.00 96.31 82 LEU A N 1
ATOM 608 C CA . LEU A 1 82 ? 3.845 -6.994 -12.907 1.00 96.31 82 LEU A CA 1
ATOM 609 C C . LEU A 1 82 ? 3.023 -7.477 -11.706 1.00 96.31 82 LEU A C 1
ATOM 611 O O . LEU A 1 82 ? 3.153 -8.622 -11.271 1.00 96.31 82 LEU A O 1
ATOM 615 N N . GLY A 1 83 ? 2.162 -6.616 -11.166 1.00 96.19 83 GLY A N 1
ATOM 616 C CA . GLY A 1 83 ? 1.367 -6.883 -9.975 1.00 96.19 83 GLY A CA 1
ATOM 617 C C . GLY A 1 83 ? 0.606 -5.647 -9.526 1.00 96.19 83 GLY A C 1
ATOM 618 O O . GLY A 1 83 ? 0.441 -4.704 -10.291 1.00 96.19 83 GLY A O 1
ATOM 619 N N . GLY A 1 84 ? 0.195 -5.640 -8.265 1.00 95.94 84 GLY A N 1
ATOM 620 C CA . GLY A 1 84 ? -0.402 -4.473 -7.620 1.00 95.94 84 GLY A CA 1
ATOM 621 C C . GLY A 1 84 ? -0.094 -4.431 -6.128 1.00 95.94 84 GLY A C 1
ATOM 622 O O . GLY A 1 84 ? 0.358 -5.424 -5.549 1.00 95.94 84 GLY A O 1
ATOM 623 N N . ASP A 1 85 ? -0.373 -3.294 -5.505 1.00 94.62 85 ASP A N 1
ATOM 624 C CA . ASP A 1 85 ? -0.157 -3.036 -4.073 1.00 94.62 85 ASP A CA 1
ATOM 625 C C . ASP A 1 85 ? -1.464 -2.708 -3.327 1.00 94.62 85 ASP A C 1
ATOM 627 O O . ASP A 1 85 ? -1.477 -2.021 -2.310 1.00 94.62 85 ASP A O 1
ATOM 631 N N . SER A 1 86 ? -2.585 -3.245 -3.815 1.00 89.25 86 SER A N 1
ATOM 632 C CA . SER A 1 86 ? -3.942 -3.047 -3.272 1.00 89.25 86 SER A CA 1
ATOM 633 C C . SER A 1 86 ? -4.598 -1.692 -3.572 1.00 89.25 86 SER A C 1
ATOM 635 O O . SER A 1 86 ? -5.730 -1.484 -3.121 1.00 89.25 86 SER A O 1
ATOM 637 N N . GLY A 1 87 ? -3.952 -0.825 -4.355 1.00 90.12 87 GLY A N 1
ATOM 638 C CA . GLY A 1 87 ? -4.576 0.386 -4.897 1.00 90.12 87 GLY A CA 1
ATOM 639 C C . GLY A 1 87 ? -3.946 0.912 -6.189 1.00 90.12 87 GLY A C 1
ATOM 640 O O . GLY A 1 87 ? -4.653 1.480 -7.015 1.00 90.12 87 GLY A O 1
ATOM 641 N N . SER A 1 88 ? -2.659 0.659 -6.415 1.00 94.44 88 SER A N 1
ATOM 642 C CA . SER A 1 88 ? -1.970 0.945 -7.671 1.00 94.44 88 SER A CA 1
ATOM 643 C C . SER A 1 88 ? -1.558 -0.334 -8.408 1.00 94.44 88 SER A C 1
ATOM 645 O O . SER A 1 88 ? -1.462 -1.433 -7.845 1.00 94.44 88 SER A O 1
ATOM 647 N N . GLU A 1 89 ? -1.297 -0.167 -9.699 1.00 96.31 89 GLU A N 1
ATOM 648 C CA . GLU A 1 89 ? -0.683 -1.156 -10.567 1.00 96.31 89 GLU A CA 1
ATOM 649 C C . GLU A 1 89 ? 0.837 -1.011 -10.520 1.00 96.31 89 GLU A C 1
ATOM 651 O O . GLU A 1 89 ? 1.378 0.046 -10.839 1.00 96.31 89 GLU A O 1
ATOM 656 N N . ILE A 1 90 ? 1.547 -2.087 -10.183 1.00 97.69 90 ILE A N 1
ATOM 657 C CA . ILE A 1 90 ? 3.009 -2.117 -10.256 1.00 97.69 90 ILE A CA 1
ATOM 658 C C . ILE A 1 90 ? 3.394 -2.472 -11.686 1.00 97.69 90 ILE A C 1
ATOM 660 O O . ILE A 1 90 ? 3.119 -3.582 -12.151 1.00 97.69 90 ILE A O 1
ATOM 664 N N . CYS A 1 91 ? 4.017 -1.529 -12.380 1.00 97.56 91 CYS A N 1
ATOM 665 C CA . CYS A 1 91 ? 4.347 -1.612 -13.794 1.00 97.56 91 CYS A CA 1
ATOM 666 C C . CYS A 1 91 ? 5.852 -1.488 -14.027 1.00 97.56 91 CYS A C 1
ATOM 668 O O . CYS A 1 91 ? 6.542 -0.824 -13.265 1.00 97.56 91 CYS A O 1
ATOM 670 N N . VAL A 1 92 ? 6.351 -2.088 -15.106 1.00 96.88 92 VAL A N 1
ATOM 671 C CA . VAL A 1 92 ? 7.725 -1.918 -15.588 1.00 96.88 92 VAL A CA 1
ATOM 672 C C . VAL A 1 92 ? 7.743 -1.177 -16.919 1.00 96.88 92 VAL A C 1
ATOM 674 O O . VAL A 1 92 ? 6.893 -1.428 -17.781 1.00 96.88 92 VAL A O 1
ATOM 677 N N . THR A 1 93 ? 8.699 -0.265 -17.075 1.00 94.44 93 THR A N 1
ATOM 678 C CA . THR A 1 93 ? 8.972 0.443 -18.330 1.00 94.44 93 THR A CA 1
ATOM 679 C C . THR A 1 93 ? 9.812 -0.416 -19.269 1.00 94.44 93 THR A C 1
ATOM 681 O O . THR A 1 93 ? 10.317 -1.481 -18.903 1.00 94.44 93 THR A O 1
ATOM 684 N N . ALA A 1 94 ? 10.010 0.053 -20.502 1.00 87.62 94 ALA A N 1
ATOM 685 C CA . ALA A 1 94 ? 10.848 -0.667 -21.450 1.00 87.62 94 ALA A CA 1
ATOM 686 C C . ALA A 1 94 ? 12.327 -0.772 -21.030 1.00 87.62 94 ALA A C 1
ATOM 688 O O . ALA A 1 94 ? 12.995 -1.752 -21.366 1.00 87.62 94 ALA A O 1
ATOM 689 N N . ASP A 1 95 ? 12.804 0.207 -20.264 1.00 87.62 95 ASP A N 1
ATOM 690 C CA . ASP A 1 95 ? 14.182 0.281 -19.777 1.00 87.62 95 ASP A CA 1
ATOM 691 C C . ASP A 1 95 ? 14.386 -0.487 -18.457 1.00 87.62 95 ASP A C 1
ATOM 693 O O . ASP A 1 95 ? 15.513 -0.649 -17.987 1.00 87.62 95 ASP A O 1
ATOM 697 N N . GLY A 1 96 ? 13.304 -1.031 -17.890 1.00 92.06 96 GLY A N 1
ATOM 698 C CA . GLY A 1 96 ? 13.333 -1.863 -16.690 1.00 92.06 96 GLY A CA 1
ATOM 699 C C . GLY A 1 96 ? 13.033 -1.120 -15.390 1.00 92.06 96 GLY A C 1
ATOM 700 O O . GLY A 1 96 ? 13.039 -1.761 -14.344 1.00 92.06 96 GLY A O 1
ATOM 701 N N . GLU A 1 97 ? 12.741 0.182 -15.420 1.00 95.94 97 GLU A N 1
ATOM 702 C CA . GLU A 1 97 ? 12.286 0.908 -14.227 1.00 95.94 97 GLU A CA 1
ATOM 703 C C . GLU A 1 97 ? 10.913 0.408 -13.783 1.00 95.94 97 GLU A C 1
ATOM 705 O O . GLU A 1 97 ? 10.053 0.114 -14.615 1.00 95.94 97 GLU A O 1
ATOM 710 N N . VAL A 1 98 ? 10.683 0.352 -12.475 1.00 97.94 98 VAL A N 1
ATOM 711 C CA . VAL A 1 98 ? 9.428 -0.112 -11.886 1.00 97.94 98 VAL A CA 1
ATOM 712 C C . VAL A 1 98 ? 8.706 1.052 -11.226 1.00 97.94 98 VAL A C 1
ATOM 714 O O . VAL A 1 98 ? 9.283 1.774 -10.415 1.00 97.94 98 VAL A O 1
ATOM 717 N N . TRP A 1 99 ? 7.426 1.200 -11.544 1.00 97.88 99 TRP A N 1
ATOM 718 C CA . TRP A 1 99 ? 6.574 2.311 -11.143 1.00 97.88 99 TRP A CA 1
ATOM 719 C C . TRP A 1 99 ? 5.245 1.811 -10.576 1.00 97.88 99 TRP A C 1
ATOM 721 O O . TRP A 1 99 ? 4.690 0.818 -11.037 1.00 97.88 99 TRP A O 1
ATOM 731 N N . SER A 1 100 ? 4.717 2.528 -9.593 1.00 97.25 100 SER A N 1
ATOM 732 C CA . SER A 1 100 ? 3.351 2.390 -9.089 1.00 97.25 100 SER A CA 1
ATOM 733 C C . SER A 1 100 ? 2.468 3.343 -9.884 1.00 97.25 100 SER A C 1
ATOM 735 O O . SER A 1 100 ? 2.734 4.543 -9.882 1.00 97.25 100 SER A O 1
ATOM 737 N N . VAL A 1 101 ? 1.429 2.834 -10.545 1.00 95.69 101 VAL A N 1
ATOM 738 C CA . VAL A 1 101 ? 0.563 3.586 -11.466 1.00 95.69 101 VAL A CA 1
ATOM 739 C C . VAL A 1 101 ? -0.897 3.469 -11.035 1.00 95.69 101 VAL A C 1
ATOM 741 O O . VAL A 1 101 ? -1.429 2.372 -10.880 1.00 95.69 101 VAL A O 1
ATOM 744 N N . PHE A 1 102 ? -1.568 4.602 -10.846 1.00 92.81 102 PHE A N 1
ATOM 745 C CA . PHE A 1 102 ? -2.937 4.653 -10.336 1.00 92.81 102 PHE A CA 1
ATOM 746 C C . PHE A 1 102 ? -3.965 4.664 -11.464 1.00 92.81 102 PHE A C 1
ATOM 748 O O . PHE A 1 102 ? -4.202 5.704 -12.063 1.00 92.81 102 PHE A O 1
ATOM 755 N N . CYS A 1 103 ? -4.598 3.526 -11.752 1.00 90.69 103 CYS A N 1
ATOM 756 C CA . CYS A 1 103 ? -5.593 3.450 -12.829 1.00 90.69 103 CYS A CA 1
ATOM 757 C C . CYS A 1 103 ? -7.034 3.716 -12.372 1.00 90.69 103 CYS A C 1
ATOM 759 O O . CYS A 1 103 ? -7.828 4.244 -13.143 1.00 90.69 103 CYS A O 1
ATOM 761 N N . GLU A 1 104 ? -7.404 3.313 -11.156 1.00 85.31 104 GLU A N 1
ATOM 762 C CA . GLU A 1 104 ? -8.809 3.312 -10.711 1.00 85.31 104 GLU A CA 1
ATOM 763 C C . GLU A 1 104 ? -9.228 4.585 -9.971 1.00 85.31 104 GLU A C 1
ATOM 765 O O . GLU A 1 104 ? -10.414 4.912 -9.914 1.00 85.31 104 GLU A O 1
ATOM 770 N N . PHE A 1 105 ? -8.268 5.312 -9.408 1.00 84.81 105 PHE A N 1
ATOM 771 C CA . PHE A 1 105 ? -8.498 6.551 -8.677 1.00 84.81 105 PHE A CA 1
ATOM 772 C C . PHE A 1 105 ? -7.328 7.520 -8.889 1.00 84.81 105 PHE A C 1
ATOM 774 O O . PHE A 1 105 ? -6.267 7.095 -9.342 1.00 84.81 105 PHE A O 1
ATOM 781 N N . PRO A 1 106 ? -7.504 8.825 -8.611 1.00 82.75 106 PRO A N 1
ATOM 782 C CA . PRO A 1 106 ? -6.454 9.812 -8.831 1.00 82.75 106 PRO A CA 1
ATOM 783 C C . PRO A 1 106 ? -5.223 9.545 -7.961 1.00 82.75 106 PRO A C 1
ATOM 785 O O . PRO A 1 106 ? -5.345 9.345 -6.754 1.00 82.75 106 PRO A O 1
ATOM 788 N N . GLY A 1 107 ? -4.039 9.619 -8.560 1.00 86.00 107 GLY A N 1
ATOM 789 C CA . GLY A 1 107 ? -2.768 9.535 -7.852 1.00 86.00 107 GLY A CA 1
ATOM 790 C C . GLY A 1 107 ? -1.604 9.759 -8.808 1.00 86.00 107 GLY A C 1
ATOM 791 O O . GLY A 1 107 ? -1.684 9.410 -9.985 1.00 86.00 107 GLY A O 1
ATOM 792 N N . GLU A 1 108 ? -0.531 10.364 -8.312 1.00 90.00 108 GLU A N 1
ATOM 793 C CA . GLU A 1 108 ? 0.684 10.545 -9.104 1.00 90.00 108 GLU A CA 1
ATOM 794 C C . GLU A 1 108 ? 1.482 9.237 -9.139 1.00 90.00 108 GLU A C 1
ATOM 796 O O . GLU A 1 108 ? 1.631 8.591 -8.094 1.00 90.00 108 GLU A O 1
ATOM 801 N N . PRO A 1 109 ? 2.001 8.819 -10.309 1.00 93.75 109 PRO A N 1
ATOM 802 C CA . PRO A 1 109 ? 2.876 7.664 -10.380 1.00 93.75 109 PRO A CA 1
ATOM 803 C C . PRO A 1 109 ? 4.098 7.833 -9.479 1.00 93.75 109 PRO A C 1
ATOM 805 O O . PRO A 1 109 ? 4.689 8.908 -9.411 1.00 93.75 109 PRO A O 1
ATOM 808 N N . ARG A 1 110 ? 4.502 6.753 -8.809 1.00 95.81 110 ARG A N 1
ATOM 809 C CA . ARG A 1 110 ? 5.663 6.759 -7.909 1.00 95.81 110 ARG A CA 1
ATOM 810 C C . ARG A 1 110 ? 6.723 5.809 -8.421 1.00 95.81 110 ARG A C 1
ATOM 812 O O . ARG A 1 110 ? 6.400 4.664 -8.746 1.00 95.81 110 ARG A O 1
ATOM 819 N N . LEU A 1 111 ? 7.976 6.259 -8.446 1.00 97.81 111 LEU A N 1
ATOM 820 C CA . LEU A 1 111 ? 9.096 5.359 -8.687 1.00 97.81 111 LEU A CA 1
ATOM 821 C C . LEU A 1 111 ? 9.115 4.327 -7.556 1.00 97.81 111 LEU A C 1
ATOM 823 O O . LEU A 1 111 ? 9.138 4.676 -6.374 1.00 97.81 111 LEU A O 1
ATOM 827 N N . VAL A 1 112 ? 9.061 3.055 -7.934 1.00 98.44 112 VAL A N 1
ATOM 828 C CA . VAL A 1 112 ? 9.223 1.933 -7.011 1.00 98.44 112 VAL A CA 1
ATOM 829 C C . VAL A 1 112 ? 10.692 1.562 -6.990 1.00 98.44 112 VAL A C 1
ATOM 831 O O . VAL A 1 112 ? 11.290 1.542 -5.926 1.00 98.44 112 VAL A O 1
ATOM 834 N N . ASN A 1 113 ? 11.296 1.324 -8.154 1.00 98.50 113 ASN A N 1
ATOM 835 C CA . ASN A 1 113 ? 12.727 1.068 -8.269 1.00 98.50 113 ASN A CA 1
ATOM 836 C C . ASN A 1 113 ? 13.265 1.483 -9.639 1.00 98.50 113 ASN A C 1
ATOM 838 O O . ASN A 1 113 ? 12.580 1.346 -10.649 1.00 98.50 113 ASN A O 1
ATOM 842 N N . SER A 1 114 ? 14.531 1.884 -9.683 1.00 97.56 114 SER A N 1
ATOM 843 C CA . SER A 1 114 ? 15.282 2.211 -10.902 1.00 97.56 114 SER A CA 1
ATOM 844 C C . SER A 1 114 ? 15.538 0.995 -11.807 1.00 97.56 114 SER A C 1
ATOM 846 O O . SER A 1 114 ? 15.924 1.142 -12.964 1.00 97.56 114 SER A O 1
ATOM 848 N N . SER A 1 115 ? 15.321 -0.230 -11.312 1.00 96.44 115 SER A N 1
ATOM 849 C CA . SER A 1 115 ? 15.391 -1.456 -12.116 1.00 96.44 115 SER A CA 1
ATOM 850 C C . SER A 1 115 ? 14.518 -2.584 -11.562 1.00 96.44 115 SER A C 1
ATOM 852 O O . SER A 1 115 ? 14.265 -2.674 -10.356 1.00 96.44 115 SER A O 1
ATOM 854 N N . ALA A 1 116 ? 14.122 -3.514 -12.429 1.00 95.38 116 ALA A N 1
ATOM 855 C CA . ALA A 1 116 ? 13.321 -4.675 -12.063 1.00 95.38 116 ALA A CA 1
ATOM 856 C C . ALA A 1 116 ? 14.103 -5.669 -11.184 1.00 95.38 116 ALA A C 1
ATOM 858 O O . ALA A 1 116 ? 13.524 -6.324 -10.320 1.00 95.38 116 ALA A O 1
ATOM 859 N N . ASP A 1 117 ? 15.429 -5.746 -11.340 1.00 94.81 117 ASP A N 1
ATOM 860 C CA . ASP A 1 117 ? 16.303 -6.499 -10.428 1.00 94.81 117 ASP A CA 1
ATOM 861 C C . ASP A 1 117 ? 16.290 -5.908 -9.006 1.00 94.81 117 ASP A C 1
ATOM 863 O O . ASP A 1 117 ? 16.089 -6.636 -8.028 1.00 94.81 117 ASP A O 1
ATOM 867 N N . ALA A 1 118 ? 16.466 -4.587 -8.883 1.00 97.31 118 ALA A N 1
ATOM 868 C CA . ALA A 1 118 ? 16.408 -3.899 -7.595 1.00 97.31 118 ALA A CA 1
ATOM 869 C C . ALA A 1 118 ? 15.035 -4.054 -6.933 1.00 97.31 118 ALA A C 1
ATOM 871 O O . ALA A 1 118 ? 14.954 -4.280 -5.723 1.00 97.31 118 ALA A O 1
ATOM 872 N N . TRP A 1 119 ? 13.968 -4.030 -7.730 1.00 97.81 119 TRP A N 1
ATOM 873 C CA . TRP A 1 119 ? 12.613 -4.302 -7.268 1.00 97.81 119 TRP A CA 1
ATOM 874 C C . TRP A 1 119 ? 12.453 -5.700 -6.668 1.00 97.81 119 TRP A C 1
ATOM 876 O O . TRP A 1 119 ? 12.017 -5.821 -5.522 1.00 97.81 119 TRP A O 1
ATOM 886 N N . VAL A 1 120 ? 12.872 -6.762 -7.367 1.00 96.44 120 VAL A N 1
ATOM 887 C CA . VAL A 1 120 ? 12.754 -8.131 -6.831 1.00 96.44 120 VAL A CA 1
ATOM 888 C C . VAL A 1 120 ? 13.593 -8.311 -5.560 1.00 96.44 120 VAL A C 1
ATOM 890 O O . VAL A 1 120 ? 13.127 -8.921 -4.594 1.00 96.44 120 VAL A O 1
ATOM 893 N N . ARG A 1 121 ? 14.808 -7.746 -5.508 1.00 97.00 121 ARG A N 1
ATOM 894 C CA . ARG A 1 121 ? 15.649 -7.767 -4.295 1.00 97.00 121 ARG A CA 1
ATOM 895 C C . ARG A 1 121 ? 14.987 -7.030 -3.126 1.00 97.00 121 ARG A C 1
ATOM 897 O O . ARG A 1 121 ? 15.002 -7.535 -2.002 1.00 97.00 121 ARG A O 1
ATOM 904 N N . SER A 1 122 ? 14.376 -5.879 -3.394 1.00 98.50 122 SER A N 1
ATOM 905 C CA . SER A 1 122 ? 13.657 -5.078 -2.399 1.00 98.50 122 SER A CA 1
ATOM 906 C C . SER A 1 122 ? 12.416 -5.797 -1.867 1.00 98.50 122 SER A C 1
ATOM 908 O O . SER A 1 122 ? 12.185 -5.810 -0.658 1.00 98.50 122 SER A O 1
ATOM 910 N N . LEU A 1 123 ? 11.665 -6.486 -2.733 1.00 97.88 123 LEU A N 1
ATOM 911 C CA . LEU A 1 123 ? 10.520 -7.302 -2.325 1.00 97.88 123 LEU A CA 1
ATOM 912 C C . LEU A 1 123 ? 10.916 -8.436 -1.374 1.00 97.88 123 LEU A C 1
ATOM 914 O O . LEU A 1 123 ? 10.230 -8.652 -0.380 1.00 97.88 123 LEU A O 1
ATOM 918 N N . TRP A 1 124 ? 12.026 -9.136 -1.628 1.00 97.00 124 TRP A N 1
ATOM 919 C CA . TRP A 1 124 ? 12.518 -10.164 -0.702 1.00 97.00 124 TRP A CA 1
ATOM 920 C C . TRP A 1 124 ? 12.988 -9.583 0.635 1.00 97.00 124 TRP A C 1
ATOM 922 O O . TRP A 1 124 ? 12.779 -10.202 1.680 1.00 97.00 124 TRP A O 1
ATOM 932 N N . ALA A 1 125 ? 13.597 -8.393 0.628 1.00 97.81 125 ALA A N 1
ATOM 933 C CA . ALA A 1 125 ? 13.955 -7.699 1.862 1.00 97.81 125 ALA A CA 1
ATOM 934 C C . ALA A 1 125 ? 12.706 -7.319 2.678 1.00 97.81 125 ALA A C 1
ATOM 936 O O . ALA A 1 125 ? 12.687 -7.518 3.896 1.00 97.81 125 ALA A O 1
ATOM 937 N N . LEU A 1 126 ? 11.662 -6.822 2.006 1.00 97.69 126 LEU A N 1
ATOM 938 C CA . LEU A 1 126 ? 10.377 -6.501 2.620 1.00 97.69 126 LEU A CA 1
ATOM 939 C C . LEU A 1 126 ? 9.655 -7.753 3.136 1.00 97.69 126 LEU A C 1
ATOM 941 O O . LEU A 1 126 ? 9.122 -7.712 4.241 1.00 97.69 126 LEU A O 1
ATOM 945 N N . ASP A 1 127 ? 9.649 -8.857 2.386 1.00 95.31 127 ASP A N 1
ATOM 946 C CA . ASP A 1 127 ? 9.028 -10.123 2.804 1.00 95.31 127 ASP A CA 1
ATOM 947 C C . ASP A 1 127 ? 9.653 -10.659 4.090 1.00 95.31 127 ASP A C 1
ATOM 949 O O . ASP A 1 127 ? 8.953 -10.956 5.061 1.00 95.31 127 ASP A O 1
ATOM 953 N N . GLU A 1 128 ? 10.983 -10.675 4.146 1.00 93.62 128 GLU A N 1
ATOM 954 C CA . GLU A 1 128 ? 11.706 -11.078 5.345 1.00 93.62 128 GLU A CA 1
ATOM 955 C C . GLU A 1 128 ? 11.381 -10.172 6.541 1.00 93.62 128 GLU A C 1
ATOM 957 O O . GLU A 1 128 ? 11.132 -10.669 7.641 1.00 93.62 128 GLU A O 1
ATOM 962 N N . ALA A 1 129 ? 11.336 -8.852 6.337 1.00 93.75 129 ALA A N 1
ATOM 963 C CA . ALA A 1 129 ? 10.955 -7.913 7.388 1.00 93.75 129 ALA A CA 1
ATOM 964 C C . ALA A 1 129 ? 9.504 -8.129 7.851 1.00 93.75 129 ALA A C 1
ATOM 966 O O . ALA A 1 129 ? 9.256 -8.200 9.053 1.00 93.75 129 ALA A O 1
ATOM 967 N N . CYS A 1 130 ? 8.554 -8.310 6.927 1.00 91.88 130 CYS A N 1
ATOM 968 C CA . CYS A 1 130 ? 7.154 -8.579 7.259 1.00 91.88 130 CYS A CA 1
ATOM 969 C C . CYS A 1 130 ? 7.020 -9.850 8.101 1.00 91.88 130 CYS A C 1
ATOM 971 O O . CYS A 1 130 ? 6.354 -9.817 9.132 1.00 91.88 130 CYS A O 1
ATOM 973 N N . ARG A 1 131 ? 7.695 -10.949 7.732 1.00 88.44 131 ARG A N 1
ATOM 974 C CA . ARG A 1 131 ? 7.652 -12.204 8.507 1.00 88.44 131 ARG A CA 1
ATOM 975 C C . ARG A 1 131 ? 8.161 -12.029 9.938 1.00 88.44 131 ARG A C 1
ATOM 977 O O . ARG A 1 131 ? 7.579 -12.597 10.858 1.00 88.44 131 ARG A O 1
ATOM 984 N N . ARG A 1 132 ? 9.206 -11.221 10.140 1.00 87.69 132 ARG A N 1
ATOM 985 C CA . ARG A 1 132 ? 9.748 -10.923 11.478 1.00 87.69 132 ARG A CA 1
ATOM 986 C C . ARG A 1 132 ? 8.830 -10.021 12.294 1.00 87.69 132 ARG A C 1
ATOM 988 O O . ARG A 1 132 ? 8.647 -10.259 13.482 1.00 87.69 132 ARG A O 1
ATOM 995 N N . LEU A 1 133 ? 8.231 -9.020 11.654 1.00 86.75 133 LEU A N 1
ATOM 996 C CA . LEU A 1 133 ? 7.310 -8.076 12.287 1.00 86.75 133 LEU A CA 1
ATOM 997 C C . LEU A 1 133 ? 5.957 -8.714 12.644 1.00 86.75 133 LEU A C 1
ATOM 999 O O . LEU A 1 133 ? 5.357 -8.371 13.658 1.00 86.75 133 LEU A O 1
ATOM 1003 N N . THR A 1 134 ? 5.488 -9.661 11.830 1.00 79.75 134 THR A N 1
ATOM 1004 C CA . THR A 1 134 ? 4.204 -10.359 12.010 1.00 79.75 134 THR A CA 1
ATOM 1005 C C . THR A 1 134 ? 4.281 -11.516 13.014 1.00 79.75 134 THR A C 1
ATOM 1007 O O . THR A 1 134 ? 3.252 -12.106 13.323 1.00 79.75 134 THR A O 1
ATOM 1010 N N . ALA A 1 135 ? 5.450 -11.842 13.575 1.00 63.25 135 ALA A N 1
ATOM 1011 C CA . ALA A 1 135 ? 5.627 -12.964 14.509 1.00 63.25 135 ALA A CA 1
ATOM 1012 C C . ALA A 1 135 ? 4.870 -12.830 15.861 1.00 63.25 135 ALA A C 1
ATOM 1014 O O . ALA A 1 135 ? 5.088 -13.630 16.769 1.00 63.25 135 ALA A O 1
ATOM 1015 N N . ASP A 1 136 ? 3.960 -11.860 16.001 1.00 52.41 136 ASP A N 1
ATOM 1016 C CA . ASP A 1 136 ? 3.014 -11.752 17.111 1.00 52.41 136 ASP A CA 1
ATOM 1017 C C . ASP A 1 136 ? 1.969 -12.899 17.042 1.00 52.41 136 ASP A C 1
ATOM 1019 O O . ASP A 1 136 ? 1.246 -13.019 16.048 1.00 52.41 136 ASP A O 1
ATOM 1023 N N . PRO A 1 137 ? 1.850 -13.755 18.079 1.00 43.59 137 PRO A N 1
ATOM 1024 C CA . PRO A 1 137 ? 0.941 -14.910 18.110 1.00 43.59 137 PRO A CA 1
ATOM 1025 C C . PRO A 1 137 ? -0.554 -14.546 18.199 1.00 43.59 137 PRO A C 1
ATOM 1027 O O . PRO A 1 137 ? -1.408 -15.432 18.304 1.00 43.59 137 PRO A O 1
ATOM 1030 N N . SER A 1 138 ? -0.898 -13.259 18.182 1.00 41.72 138 SER A N 1
ATOM 1031 C CA . SER A 1 138 ? -2.257 -12.775 18.398 1.00 41.72 138 SER A CA 1
ATOM 1032 C C . SER A 1 138 ? -3.052 -12.736 17.088 1.00 41.72 138 SER A C 1
ATOM 1034 O O . SER A 1 138 ? -2.806 -11.927 16.192 1.00 41.72 138 SER A O 1
ATOM 1036 N N . GLY A 1 139 ? -4.060 -13.607 16.978 1.00 43.84 139 GLY A N 1
ATOM 1037 C CA . GLY A 1 139 ? -5.102 -13.502 15.953 1.00 43.84 139 GLY A CA 1
ATOM 1038 C C . GLY A 1 139 ? -5.861 -12.161 16.015 1.00 43.84 139 GLY A C 1
ATOM 1039 O O . GLY A 1 139 ? -5.587 -11.325 16.872 1.00 43.84 139 GLY A O 1
ATOM 1040 N N . PRO A 1 140 ? -6.858 -11.932 15.141 1.00 40.50 140 PRO A N 1
ATOM 1041 C CA . PRO A 1 140 ? -7.553 -10.642 15.010 1.00 40.50 140 PRO A CA 1
ATOM 1042 C C . PRO A 1 140 ? -8.274 -10.134 16.280 1.00 40.50 140 PRO A C 1
ATOM 1044 O O . PRO A 1 140 ? -8.781 -9.017 16.270 1.00 40.50 140 PRO A O 1
ATOM 1047 N N . VAL A 1 141 ? -8.309 -10.914 17.368 1.00 41.84 141 VAL A N 1
ATOM 1048 C CA . VAL A 1 141 ? -9.028 -10.612 18.612 1.00 41.84 141 VAL A CA 1
ATOM 1049 C C . VAL A 1 141 ? -8.187 -11.013 19.836 1.00 41.84 141 VAL A C 1
ATOM 1051 O O . VAL A 1 141 ? -8.406 -12.076 20.409 1.00 41.84 141 VAL A O 1
ATOM 1054 N N . ALA A 1 142 ? -7.217 -10.185 20.239 1.00 36.94 142 ALA A N 1
ATOM 1055 C CA . ALA A 1 142 ? -6.765 -10.054 21.635 1.00 36.94 142 ALA A CA 1
ATOM 1056 C C . ALA A 1 142 ? -5.755 -8.897 21.785 1.00 36.94 142 ALA A C 1
ATOM 1058 O O . ALA A 1 142 ? -4.695 -8.951 21.167 1.00 36.94 142 ALA A O 1
ATOM 1059 N N . PRO A 1 143 ? -6.004 -7.896 22.649 1.00 39.22 143 PRO A N 1
ATOM 1060 C CA . PRO A 1 143 ? -4.952 -7.048 23.178 1.00 39.22 143 PRO A CA 1
ATOM 1061 C C . PRO A 1 143 ? -4.422 -7.712 24.453 1.00 39.22 143 PRO A C 1
ATOM 1063 O O . PRO A 1 143 ? -5.029 -7.641 25.521 1.00 39.22 143 PRO A O 1
ATOM 1066 N N . GLY A 1 144 ? -3.296 -8.401 24.342 1.00 36.84 144 GLY A N 1
ATOM 1067 C CA . GLY A 1 144 ? -2.440 -8.681 25.488 1.00 36.84 144 GLY A CA 1
ATOM 1068 C C . GLY A 1 144 ? -1.100 -7.990 25.259 1.00 36.84 144 GLY A C 1
ATOM 1069 O O . GLY A 1 144 ? -0.676 -7.910 24.107 1.00 36.84 144 GLY A O 1
ATOM 1070 N N . PRO A 1 145 ? -0.402 -7.500 26.298 1.00 38.47 145 PRO A N 1
ATOM 1071 C CA . PRO A 1 145 ? 1.021 -7.207 26.185 1.00 38.47 145 PRO A CA 1
ATOM 1072 C C . PRO A 1 145 ? 1.731 -8.543 25.922 1.00 38.47 145 PRO A C 1
ATOM 1074 O O . PRO A 1 145 ? 2.080 -9.276 26.845 1.00 38.47 145 PRO A O 1
ATOM 1077 N N . GLY A 1 146 ? 1.809 -8.923 24.646 1.00 38.53 146 GLY A N 1
ATOM 1078 C CA . GLY A 1 146 ? 2.401 -10.168 24.189 1.00 38.53 146 GLY A CA 1
ATOM 1079 C C . GLY A 1 146 ? 3.888 -10.133 24.479 1.00 38.53 146 GLY A C 1
ATOM 1080 O O . GLY A 1 146 ? 4.600 -9.262 23.983 1.00 38.53 146 GLY A O 1
ATOM 1081 N N . ALA A 1 147 ? 4.327 -11.053 25.334 1.00 36.59 147 ALA A N 1
ATOM 1082 C CA . ALA A 1 147 ? 5.725 -11.285 25.628 1.00 36.59 147 ALA A CA 1
ATOM 1083 C C . ALA A 1 147 ? 6.499 -11.453 24.314 1.00 36.59 147 ALA A C 1
ATOM 1085 O O . ALA A 1 147 ? 6.234 -12.378 23.547 1.00 36.59 147 ALA A O 1
ATOM 1086 N N . THR A 1 148 ? 7.448 -10.556 24.065 1.00 43.19 148 THR A N 1
ATOM 1087 C CA . THR A 1 148 ? 8.484 -10.770 23.062 1.00 43.19 148 THR A CA 1
ATOM 1088 C C . THR A 1 148 ? 9.261 -12.023 23.453 1.00 43.19 148 THR A C 1
ATOM 1090 O O . THR A 1 148 ? 9.664 -12.181 24.611 1.00 43.19 148 THR A O 1
ATOM 1093 N N . GLU A 1 149 ? 9.451 -12.950 22.511 1.00 39.28 149 GLU A N 1
ATOM 1094 C CA . GLU A 1 149 ? 10.359 -14.067 22.752 1.00 39.28 149 GLU A CA 1
ATOM 1095 C C . GLU A 1 149 ? 11.753 -13.517 23.108 1.00 39.28 149 GLU A C 1
ATOM 1097 O O . GLU A 1 149 ? 12.222 -12.571 22.462 1.00 39.28 149 GLU A O 1
ATOM 1102 N N . PRO A 1 150 ? 12.441 -14.070 24.124 1.00 36.69 150 PRO A N 1
ATOM 1103 C CA . PRO A 1 150 ? 13.771 -13.608 24.498 1.00 36.69 150 PRO A CA 1
ATOM 1104 C C . PRO A 1 150 ? 14.741 -13.701 23.311 1.00 36.69 150 PRO A C 1
ATOM 1106 O O . PRO A 1 150 ? 15.096 -14.794 22.875 1.00 36.69 150 PRO A O 1
ATOM 1109 N N . GLY A 1 151 ? 15.191 -12.549 22.806 1.00 48.62 151 GLY A N 1
ATOM 1110 C CA . GLY A 1 151 ? 16.127 -12.456 21.680 1.00 48.62 151 GLY A CA 1
ATOM 1111 C C . GLY A 1 151 ? 15.495 -12.164 20.314 1.00 48.62 151 GLY A C 1
ATOM 1112 O O . GLY A 1 151 ? 16.243 -12.043 19.344 1.00 48.62 151 GLY A O 1
ATOM 1113 N N . ALA A 1 152 ? 14.168 -12.006 20.219 1.00 51.97 152 ALA A N 1
ATOM 1114 C CA . ALA A 1 152 ? 13.550 -11.428 19.028 1.00 51.97 152 ALA A CA 1
ATOM 1115 C C . ALA A 1 152 ? 14.007 -9.962 18.867 1.00 51.97 152 ALA A C 1
ATOM 1117 O O . ALA A 1 152 ? 14.064 -9.236 19.865 1.00 51.97 152 ALA A O 1
ATOM 1118 N N . PRO A 1 153 ? 14.376 -9.517 17.652 1.00 55.50 153 PRO A N 1
ATOM 1119 C CA . PRO A 1 153 ? 14.758 -8.130 17.439 1.00 55.50 153 PRO A CA 1
ATOM 1120 C C . PRO A 1 153 ? 13.588 -7.189 17.754 1.00 55.50 153 PRO A C 1
ATOM 1122 O O . PRO A 1 153 ? 12.432 -7.499 17.467 1.00 55.50 153 PRO A O 1
ATOM 1125 N N . GLU A 1 154 ? 13.901 -6.033 18.346 1.00 78.19 154 GLU A N 1
ATOM 1126 C CA . GLU A 1 154 ? 12.923 -4.970 18.596 1.00 78.19 154 GLU A CA 1
ATOM 1127 C C . GLU A 1 154 ? 12.256 -4.571 17.266 1.00 78.19 154 GLU A C 1
ATOM 1129 O O . GLU A 1 154 ? 12.975 -4.216 16.326 1.00 78.19 154 GLU A O 1
ATOM 1134 N N . PRO A 1 155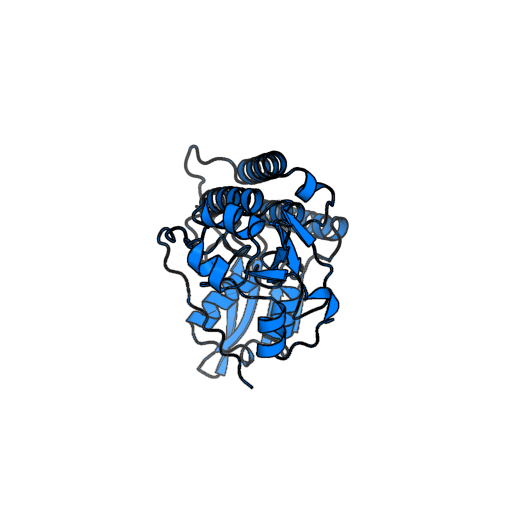 ? 10.913 -4.586 17.160 1.00 83.19 155 PRO A N 1
ATOM 1135 C CA . PRO A 1 155 ? 10.204 -4.294 15.913 1.00 83.19 155 PRO A CA 1
ATOM 1136 C C . PRO A 1 155 ? 10.638 -2.988 15.229 1.00 83.19 155 PRO A C 1
ATOM 1138 O O . PRO A 1 155 ? 10.804 -2.949 14.012 1.00 83.19 155 PRO A O 1
ATOM 1141 N N . ALA A 1 156 ? 10.911 -1.933 16.004 1.00 86.44 156 ALA A N 1
ATOM 1142 C CA . ALA A 1 156 ? 11.428 -0.670 15.472 1.00 86.44 156 ALA A CA 1
ATOM 1143 C C . ALA A 1 156 ? 12.803 -0.835 14.794 1.00 86.44 156 ALA A C 1
ATOM 1145 O O . ALA A 1 156 ? 13.035 -0.293 13.714 1.00 86.44 156 ALA A O 1
ATOM 1146 N N . GLY A 1 157 ? 13.690 -1.645 15.381 1.00 89.75 157 GLY A N 1
ATOM 1147 C CA . GLY A 1 157 ? 15.000 -1.955 14.810 1.00 89.75 157 GLY A CA 1
ATOM 1148 C C . GLY A 1 157 ? 14.911 -2.738 13.496 1.00 89.75 157 GLY A C 1
ATOM 1149 O O . GLY A 1 157 ? 15.733 -2.526 12.603 1.00 89.75 157 GLY A O 1
ATOM 1150 N N . GLU A 1 158 ? 13.894 -3.590 13.326 1.00 92.94 158 GLU A N 1
ATOM 1151 C CA . GLU A 1 158 ? 13.658 -4.279 12.050 1.00 92.94 158 GLU A CA 1
ATOM 1152 C C . GLU A 1 158 ? 13.180 -3.319 10.950 1.00 92.94 158 GLU A C 1
ATOM 1154 O O . GLU A 1 158 ? 13.644 -3.432 9.812 1.00 92.94 158 GLU A O 1
ATOM 1159 N N . VAL A 1 159 ? 12.330 -2.336 11.272 1.00 95.50 159 VAL A N 1
ATOM 1160 C CA . VAL A 1 159 ? 11.915 -1.291 10.314 1.00 95.50 159 VAL A CA 1
ATOM 1161 C C . VAL A 1 159 ? 13.108 -0.421 9.902 1.00 95.50 159 VAL A C 1
ATOM 1163 O O . VAL A 1 159 ? 13.326 -0.183 8.711 1.00 95.50 159 VAL A O 1
ATOM 1166 N N . GLU A 1 160 ? 13.945 -0.002 10.856 1.00 96.38 160 GLU A N 1
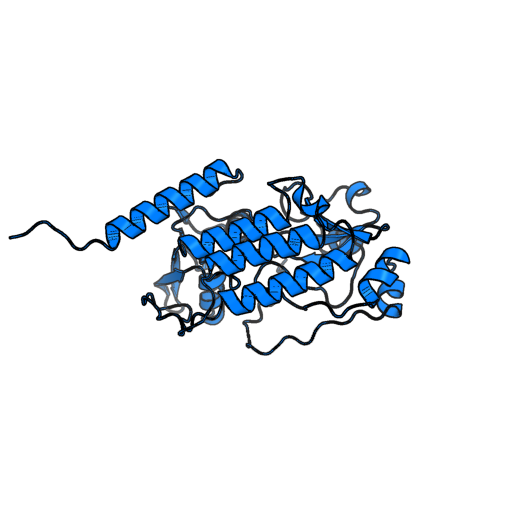ATOM 1167 C CA . GLU A 1 160 ? 15.175 0.751 10.568 1.00 96.38 160 GLU A CA 1
ATOM 1168 C C . GLU A 1 160 ? 16.153 -0.046 9.695 1.00 96.38 160 GLU A C 1
ATOM 1170 O O . GLU A 1 160 ? 16.761 0.490 8.758 1.00 96.38 160 GLU A O 1
ATOM 1175 N N . ARG A 1 161 ? 16.312 -1.344 9.986 1.00 97.38 161 ARG A N 1
ATOM 1176 C CA . ARG A 1 161 ? 17.128 -2.258 9.183 1.00 97.38 161 ARG A CA 1
ATOM 1177 C C . ARG A 1 161 ? 16.591 -2.353 7.758 1.00 97.38 161 ARG A C 1
ATOM 1179 O O . ARG A 1 161 ? 17.384 -2.228 6.826 1.00 97.38 161 ARG A O 1
ATOM 1186 N N . LEU A 1 162 ? 15.284 -2.558 7.586 1.00 98.25 162 LEU A N 1
ATOM 1187 C CA . LEU A 1 162 ? 14.645 -2.627 6.273 1.00 98.25 162 LEU A CA 1
ATOM 1188 C C . LEU A 1 162 ? 14.918 -1.353 5.467 1.00 98.25 162 LEU A C 1
ATOM 1190 O O . LEU A 1 162 ? 15.435 -1.440 4.357 1.00 98.25 162 LEU A O 1
ATOM 1194 N N . GLY A 1 163 ? 14.662 -0.175 6.044 1.00 98.50 163 GLY A N 1
ATOM 1195 C CA . GLY A 1 163 ? 14.893 1.095 5.354 1.00 98.50 163 GLY A CA 1
ATOM 1196 C C . GLY A 1 163 ? 16.351 1.296 4.923 1.00 98.50 163 GLY A C 1
ATOM 1197 O O . GLY A 1 163 ? 16.615 1.896 3.885 1.00 98.50 163 GLY A O 1
ATOM 1198 N N . ARG A 1 164 ? 17.325 0.789 5.687 1.00 98.69 164 ARG A N 1
ATOM 1199 C CA . ARG A 1 164 ? 18.743 0.812 5.287 1.00 98.69 164 ARG A CA 1
ATOM 1200 C C . ARG A 1 164 ? 19.017 -0.110 4.102 1.00 98.69 164 ARG A C 1
ATOM 1202 O O . ARG A 1 164 ? 19.618 0.332 3.132 1.00 98.69 164 ARG A O 1
ATOM 1209 N N . VAL A 1 165 ? 18.552 -1.357 4.178 1.00 98.75 165 VAL A N 1
ATOM 1210 C CA . VAL A 1 165 ? 18.745 -2.359 3.118 1.00 98.75 165 VAL A CA 1
ATOM 1211 C C . VAL A 1 165 ? 18.127 -1.888 1.803 1.00 98.75 165 VAL A C 1
ATOM 1213 O O . VAL A 1 165 ? 18.760 -2.004 0.762 1.00 98.75 165 VAL A O 1
ATOM 1216 N N . LEU A 1 166 ? 16.922 -1.318 1.842 1.00 98.81 166 LEU A N 1
ATOM 1217 C CA . LEU A 1 166 ? 16.250 -0.818 0.643 1.00 98.81 166 LEU A CA 1
ATOM 1218 C C . LEU A 1 166 ? 17.022 0.342 -0.011 1.00 98.81 166 LEU A C 1
ATOM 1220 O O . LEU A 1 166 ? 17.235 0.314 -1.218 1.00 98.81 166 LEU A O 1
ATOM 1224 N N . ARG A 1 167 ? 17.536 1.299 0.777 1.00 98.62 167 ARG A N 1
ATOM 1225 C CA . ARG A 1 167 ? 18.402 2.379 0.261 1.00 98.62 167 ARG A CA 1
ATOM 1226 C C . ARG A 1 167 ? 19.724 1.872 -0.315 1.00 98.62 167 ARG A C 1
ATOM 1228 O O . ARG A 1 167 ? 20.250 2.467 -1.246 1.00 98.62 167 ARG A O 1
ATOM 1235 N N . GLU A 1 168 ? 20.288 0.807 0.254 1.00 98.69 168 GLU A N 1
ATOM 1236 C CA . GLU A 1 168 ? 21.498 0.165 -0.280 1.00 98.69 168 GLU A CA 1
ATOM 1237 C C . GLU A 1 168 ? 21.226 -0.561 -1.605 1.00 98.69 168 GLU A C 1
ATOM 1239 O O . GLU A 1 168 ? 22.107 -0.623 -2.462 1.00 98.69 168 GLU A O 1
ATOM 1244 N N . ILE A 1 169 ? 20.024 -1.122 -1.774 1.00 98.56 169 ILE A N 1
ATOM 1245 C CA . ILE A 1 169 ? 19.604 -1.777 -3.018 1.00 98.56 169 ILE A CA 1
ATOM 1246 C C . ILE A 1 169 ? 19.408 -0.749 -4.133 1.00 98.56 169 ILE A C 1
ATOM 1248 O O . ILE A 1 169 ? 19.837 -1.016 -5.258 1.00 98.56 169 ILE A O 1
ATOM 1252 N N . ASP A 1 170 ? 18.756 0.371 -3.818 1.00 98.69 170 ASP A N 1
ATOM 1253 C CA . ASP A 1 170 ? 18.352 1.387 -4.784 1.00 98.69 170 ASP A CA 1
ATOM 1254 C C . ASP A 1 170 ? 18.188 2.764 -4.112 1.00 98.69 170 ASP A C 1
ATOM 1256 O O . ASP A 1 170 ? 17.138 3.047 -3.526 1.00 98.69 170 ASP A O 1
ATOM 1260 N N . PRO A 1 171 ? 19.223 3.621 -4.134 1.00 98.31 171 PRO A N 1
ATOM 1261 C CA . PRO A 1 171 ? 19.157 4.940 -3.514 1.00 98.31 171 PRO A CA 1
ATOM 1262 C C . PRO A 1 171 ? 18.200 5.893 -4.244 1.00 98.31 171 PRO A C 1
ATOM 1264 O O . PRO A 1 171 ? 17.581 6.727 -3.583 1.00 98.31 171 PRO A O 1
ATOM 1267 N N . ASP A 1 172 ? 18.036 5.740 -5.561 1.00 98.12 172 ASP A N 1
ATOM 1268 C CA . ASP A 1 172 ? 17.214 6.626 -6.397 1.00 98.12 172 ASP A CA 1
ATOM 1269 C C . ASP A 1 172 ? 15.729 6.525 -6.001 1.00 98.12 172 ASP A C 1
ATOM 1271 O O . ASP A 1 172 ? 15.004 7.517 -5.948 1.00 98.12 172 ASP A O 1
ATOM 1275 N N . ALA A 1 173 ? 15.288 5.333 -5.585 1.00 97.88 173 ALA A N 1
ATOM 1276 C CA . ALA A 1 173 ? 13.936 5.097 -5.076 1.00 97.88 173 ALA A CA 1
ATOM 1277 C C . ALA A 1 173 ? 13.626 5.780 -3.722 1.00 97.88 173 ALA A C 1
ATOM 1279 O O . ALA A 1 173 ? 12.499 5.691 -3.228 1.00 97.88 173 ALA A O 1
ATOM 1280 N N . PHE A 1 174 ? 14.614 6.436 -3.105 1.00 98.12 174 PHE A N 1
ATOM 1281 C CA . PHE A 1 174 ? 14.492 7.182 -1.848 1.00 98.12 174 PHE A CA 1
ATOM 1282 C C . PHE A 1 174 ? 14.767 8.686 -2.003 1.00 98.12 174 PHE A C 1
ATOM 1284 O O . PHE A 1 174 ? 14.848 9.378 -0.987 1.00 98.12 174 PHE A O 1
ATOM 1291 N N . GLU A 1 175 ? 14.925 9.201 -3.228 1.00 97.12 175 GLU A N 1
ATOM 1292 C CA . GLU A 1 175 ? 15.134 10.640 -3.454 1.00 97.12 175 GLU A CA 1
ATOM 1293 C C . GLU A 1 175 ? 13.916 11.488 -3.058 1.00 97.12 175 GLU A C 1
ATOM 1295 O O . GLU A 1 175 ? 14.080 12.593 -2.539 1.00 97.12 175 GLU A O 1
ATOM 1300 N N . ASP A 1 176 ? 12.707 10.962 -3.264 1.00 95.38 176 ASP A N 1
ATOM 1301 C CA . ASP A 1 176 ? 11.447 11.582 -2.850 1.00 95.38 176 ASP A CA 1
ATOM 1302 C C . ASP A 1 176 ? 10.957 10.977 -1.528 1.00 95.38 176 ASP A C 1
ATOM 1304 O O . ASP A 1 176 ? 10.770 9.767 -1.436 1.00 95.38 176 ASP A O 1
ATOM 1308 N N . GLU A 1 177 ? 10.696 11.801 -0.509 1.00 93.44 17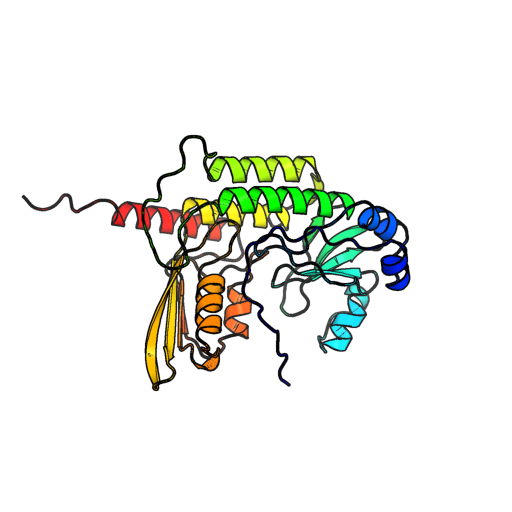7 GLU A N 1
ATOM 1309 C CA . GLU A 1 177 ? 10.152 11.341 0.778 1.00 93.44 177 GLU A CA 1
ATOM 1310 C C . GLU A 1 177 ? 8.726 10.781 0.666 1.00 93.44 177 GLU A C 1
ATOM 1312 O O . GLU A 1 177 ? 8.335 9.950 1.484 1.00 93.44 177 GLU A O 1
ATOM 1317 N N . GLU A 1 178 ? 7.971 11.187 -0.356 1.00 93.88 178 GLU A N 1
ATOM 1318 C CA . GLU A 1 178 ? 6.661 10.619 -0.690 1.00 93.88 178 GLU A CA 1
ATOM 1319 C C . GLU A 1 178 ? 6.789 9.506 -1.755 1.00 93.88 178 GLU A C 1
ATOM 1321 O O . GLU A 1 178 ? 5.796 9.035 -2.309 1.00 93.88 178 GLU A O 1
ATOM 1326 N N . GLY A 1 179 ? 8.007 9.038 -2.044 1.00 95.44 179 GLY A N 1
ATOM 1327 C CA . GLY A 1 179 ? 8.270 7.889 -2.907 1.00 95.44 179 GLY A CA 1
ATOM 1328 C C . GLY A 1 179 ? 7.720 6.576 -2.337 1.00 95.44 179 GLY A C 1
ATOM 1329 O O . GLY A 1 179 ? 7.396 6.459 -1.154 1.00 95.44 179 GLY A O 1
ATOM 1330 N N . TRP A 1 180 ? 7.630 5.539 -3.175 1.00 97.94 180 TRP A N 1
ATOM 1331 C CA . TRP A 1 180 ? 6.935 4.300 -2.804 1.00 97.94 180 TRP A CA 1
ATOM 1332 C C . TRP A 1 180 ? 7.569 3.593 -1.590 1.00 97.94 180 TRP A C 1
ATOM 1334 O O . TRP A 1 180 ? 6.878 3.301 -0.613 1.00 97.94 180 TRP A O 1
ATOM 1344 N N . TRP A 1 181 ? 8.888 3.364 -1.596 1.00 98.38 181 TRP A N 1
ATOM 1345 C CA . TRP A 1 181 ? 9.579 2.708 -0.475 1.00 98.38 181 TRP A CA 1
ATOM 1346 C C . TRP A 1 181 ? 9.647 3.545 0.809 1.00 98.38 181 TRP A C 1
ATOM 1348 O O . TRP A 1 181 ? 9.405 2.973 1.876 1.00 98.38 181 TRP A O 1
A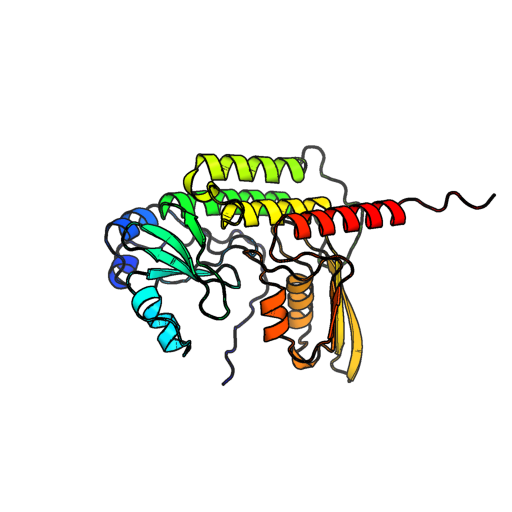TOM 1358 N N . PRO A 1 182 ? 9.946 4.859 0.762 1.00 97.88 182 PRO A N 1
ATOM 1359 C CA . PRO A 1 182 ? 9.798 5.746 1.914 1.00 97.88 182 PRO A CA 1
ATOM 1360 C C . PRO A 1 182 ? 8.443 5.607 2.611 1.00 97.88 182 PRO A C 1
ATOM 1362 O O . PRO A 1 182 ? 8.414 5.399 3.825 1.00 97.88 182 PRO A O 1
ATOM 1365 N N . LEU A 1 183 ? 7.343 5.598 1.849 1.00 97.38 183 LEU A N 1
ATOM 1366 C CA . LEU A 1 183 ? 5.997 5.431 2.398 1.00 97.38 183 LEU A CA 1
ATOM 1367 C C . LEU A 1 183 ? 5.750 4.037 2.990 1.00 97.38 183 LEU A C 1
ATOM 1369 O O . LEU A 1 183 ? 5.120 3.932 4.040 1.00 97.38 183 LEU A O 1
ATOM 1373 N N . VAL A 1 184 ? 6.271 2.967 2.380 1.00 97.88 184 VAL A N 1
ATOM 1374 C CA . VAL A 1 184 ? 6.183 1.605 2.950 1.00 97.88 184 VAL A CA 1
ATOM 1375 C C . VAL A 1 184 ? 6.924 1.507 4.287 1.00 97.88 184 VAL A C 1
ATOM 1377 O O . VAL A 1 184 ? 6.413 0.928 5.246 1.00 97.88 184 VAL A O 1
ATOM 1380 N N . VAL A 1 185 ? 8.133 2.070 4.373 1.00 97.94 185 VAL A N 1
ATOM 1381 C CA . VAL A 1 185 ? 8.932 2.066 5.611 1.00 97.94 185 VAL A CA 1
ATOM 1382 C C . VAL A 1 185 ? 8.261 2.912 6.693 1.00 97.94 185 VAL A C 1
ATOM 1384 O O . VAL A 1 185 ? 8.221 2.501 7.853 1.00 97.94 185 VAL A O 1
ATOM 1387 N N . GLU A 1 186 ? 7.718 4.070 6.318 1.00 97.12 186 GLU A N 1
ATOM 1388 C CA . GLU A 1 186 ? 6.962 4.940 7.215 1.00 97.12 186 GLU A CA 1
ATOM 1389 C C . GLU A 1 186 ? 5.717 4.237 7.766 1.00 97.12 186 GLU A C 1
ATOM 1391 O O . GLU A 1 186 ? 5.523 4.208 8.982 1.00 97.12 186 GLU A O 1
ATOM 1396 N N . ASP A 1 187 ? 4.926 3.599 6.900 1.00 96.25 187 ASP A N 1
ATOM 1397 C CA . ASP A 1 187 ? 3.739 2.845 7.298 1.00 96.25 187 ASP A CA 1
ATOM 1398 C C . ASP A 1 187 ? 4.087 1.751 8.316 1.00 96.25 187 ASP A C 1
ATOM 1400 O O . ASP A 1 187 ? 3.540 1.727 9.420 1.00 96.25 187 ASP A O 1
ATOM 1404 N N . LEU A 1 188 ? 5.074 0.900 8.016 1.00 95.25 188 LEU A N 1
ATOM 1405 C CA . LEU A 1 188 ? 5.533 -0.135 8.948 1.00 95.25 188 LEU A CA 1
ATOM 1406 C C . LEU A 1 188 ? 5.998 0.447 10.290 1.00 95.25 188 LEU A C 1
ATOM 1408 O O . LEU A 1 188 ? 5.712 -0.133 11.345 1.00 95.25 188 LEU A O 1
ATOM 1412 N N . GLY A 1 189 ? 6.687 1.589 10.266 1.00 94.56 189 GLY A N 1
ATOM 1413 C CA . GLY A 1 189 ? 7.114 2.309 11.464 1.00 94.56 189 GLY A CA 1
ATOM 1414 C C . GLY A 1 189 ? 5.932 2.792 12.304 1.00 94.56 189 GLY A C 1
ATOM 1415 O O . GLY A 1 189 ? 5.892 2.549 13.512 1.00 94.56 189 GLY A O 1
ATOM 1416 N N . HIS A 1 190 ? 4.931 3.402 11.671 1.00 94.75 190 HIS A N 1
ATOM 1417 C CA . HIS A 1 190 ? 3.719 3.874 12.336 1.00 94.75 190 HIS A CA 1
ATOM 1418 C C . HIS A 1 190 ? 2.908 2.725 12.940 1.00 94.75 190 HIS A C 1
ATOM 1420 O O . HIS A 1 190 ? 2.545 2.777 14.118 1.00 94.75 190 HIS A O 1
ATOM 1426 N N . LEU A 1 191 ? 2.682 1.646 12.186 1.00 91.06 191 LEU A N 1
ATOM 1427 C CA . LEU A 1 191 ? 1.965 0.476 12.697 1.00 91.06 191 LEU A CA 1
ATOM 1428 C C . LEU A 1 191 ? 2.688 -0.156 13.886 1.00 91.06 191 LEU A C 1
ATOM 1430 O O . LEU A 1 191 ? 2.039 -0.608 14.828 1.00 91.06 191 LEU A O 1
ATOM 1434 N N . THR A 1 192 ? 4.020 -0.164 13.857 1.00 89.00 192 THR A N 1
ATOM 1435 C CA . THR A 1 192 ? 4.847 -0.679 14.951 1.00 89.00 192 THR A CA 1
ATOM 1436 C C . THR A 1 192 ? 4.748 0.200 16.196 1.00 89.00 192 THR A C 1
ATOM 1438 O O . THR A 1 192 ? 4.669 -0.319 17.309 1.00 89.00 192 THR A O 1
ATOM 1441 N N . ALA A 1 193 ? 4.722 1.521 16.017 1.00 88.06 193 ALA A N 1
ATOM 1442 C CA . ALA A 1 193 ? 4.717 2.476 17.117 1.00 88.06 193 ALA A CA 1
ATOM 1443 C C . ALA A 1 193 ? 3.399 2.484 17.903 1.00 88.06 193 ALA A C 1
ATOM 1445 O O . ALA A 1 193 ? 3.428 2.549 19.132 1.00 88.06 193 ALA A O 1
ATOM 1446 N N . VAL A 1 194 ? 2.251 2.438 17.213 1.00 87.25 194 VAL A N 1
ATOM 1447 C CA . VAL A 1 194 ? 0.947 2.686 17.860 1.00 87.25 194 VAL A CA 1
ATOM 1448 C C . VAL A 1 194 ? -0.101 1.591 17.685 1.00 87.25 194 VAL A C 1
ATOM 1450 O O . VAL A 1 194 ? -1.061 1.598 18.449 1.00 87.25 194 VAL A O 1
ATOM 1453 N N . ARG A 1 195 ? 0.084 0.636 16.758 1.00 90.25 195 ARG A N 1
ATOM 1454 C CA . ARG A 1 195 ? -0.856 -0.474 16.478 1.00 90.25 195 ARG A CA 1
ATOM 1455 C C . ARG A 1 195 ? -2.332 -0.028 16.467 1.00 90.25 195 ARG A C 1
ATOM 1457 O O . ARG A 1 195 ? -3.112 -0.490 17.302 1.00 90.25 195 ARG A O 1
ATOM 1464 N N . PRO A 1 196 ? -2.719 0.861 15.532 1.00 91.94 196 PRO A N 1
ATOM 1465 C CA . PRO A 1 196 ? -4.033 1.490 15.552 1.00 91.94 196 PRO A CA 1
ATOM 1466 C C . PRO A 1 196 ? -5.159 0.458 15.449 1.00 91.94 196 PRO A C 1
ATOM 1468 O O . PRO A 1 196 ? -5.058 -0.539 14.724 1.00 91.94 196 PRO A O 1
ATOM 1471 N N . ALA A 1 197 ? -6.240 0.715 16.173 1.00 94.69 197 ALA A N 1
ATOM 1472 C CA . ALA A 1 197 ? -7.449 -0.088 16.194 1.00 94.69 197 ALA A CA 1
ATOM 1473 C C . ALA A 1 197 ? -8.512 0.426 15.215 1.00 94.69 197 ALA A C 1
ATOM 1475 O O . ALA A 1 197 ? -8.506 1.579 14.778 1.00 94.69 197 ALA A O 1
ATOM 1476 N N . GLY A 1 198 ? -9.481 -0.437 14.922 1.00 96.69 198 GLY A N 1
ATOM 1477 C CA . GLY A 1 198 ? -10.704 -0.082 14.217 1.00 96.69 198 GLY A CA 1
ATOM 1478 C C . GLY A 1 198 ? -11.899 -0.907 14.683 1.00 96.69 198 GLY A C 1
ATOM 1479 O O . GLY A 1 198 ? -11.757 -1.916 15.382 1.00 96.69 198 GLY A O 1
ATOM 1480 N N . ALA A 1 199 ? -13.090 -0.470 14.289 1.00 97.94 199 ALA A N 1
ATOM 1481 C CA . ALA A 1 199 ? -14.354 -1.126 14.575 1.00 97.94 199 ALA A CA 1
ATOM 1482 C C . ALA A 1 199 ? -15.315 -1.003 13.391 1.00 97.94 199 ALA A C 1
ATOM 1484 O O . ALA A 1 199 ? -15.505 0.085 12.855 1.00 97.94 199 ALA A O 1
ATOM 1485 N N . PHE A 1 200 ? -15.953 -2.107 13.006 1.00 98.38 200 PHE A N 1
ATOM 1486 C CA . PHE A 1 200 ? -16.985 -2.123 11.968 1.00 98.38 200 PHE A CA 1
ATOM 1487 C C . PHE A 1 200 ? -18.313 -2.516 12.609 1.00 98.38 200 PHE A C 1
ATOM 1489 O O . PHE A 1 200 ? -18.392 -3.560 13.265 1.00 98.38 200 PHE A O 1
ATOM 1496 N N . ALA A 1 201 ? -19.350 -1.701 12.415 1.00 98.12 201 ALA A N 1
ATOM 1497 C CA . ALA A 1 201 ? -20.725 -2.067 12.737 1.00 98.12 201 ALA A CA 1
ATOM 1498 C C . ALA A 1 201 ? -21.412 -2.622 11.487 1.00 98.12 201 ALA A C 1
ATOM 1500 O O . ALA A 1 201 ? -21.308 -2.047 10.401 1.00 98.12 201 ALA A O 1
ATOM 1501 N N . TYR A 1 202 ? -22.117 -3.739 11.634 1.00 97.62 202 TYR A N 1
ATOM 1502 C CA . TYR A 1 202 ? -22.786 -4.410 10.528 1.00 97.62 202 TYR A CA 1
ATOM 1503 C C . TYR A 1 202 ? -24.090 -5.074 10.971 1.00 97.62 202 TYR A C 1
ATOM 1505 O O . TYR A 1 202 ? -24.322 -5.319 12.154 1.00 97.62 202 TYR A O 1
ATOM 1513 N N . THR A 1 203 ? -24.951 -5.372 10.004 1.00 97.00 203 THR A N 1
ATOM 1514 C CA . THR A 1 203 ? -26.148 -6.191 10.213 1.00 97.00 203 THR A CA 1
ATOM 1515 C C . THR A 1 203 ? -25.813 -7.668 9.989 1.00 97.00 203 THR A C 1
ATOM 1517 O O . THR A 1 203 ? -25.358 -8.023 8.902 1.00 97.00 203 THR A O 1
ATOM 1520 N N . ASP A 1 204 ? -26.037 -8.532 10.980 1.00 93.69 204 ASP A N 1
ATOM 1521 C CA . ASP A 1 204 ? -25.784 -9.976 10.886 1.00 93.69 204 ASP A CA 1
ATOM 1522 C C . ASP A 1 204 ? -26.821 -10.722 10.014 1.00 93.69 204 ASP A C 1
ATOM 1524 O O . ASP A 1 204 ? -27.726 -10.124 9.423 1.00 93.69 204 ASP A O 1
ATOM 1528 N N . ALA A 1 205 ? -26.678 -12.047 9.901 1.00 89.69 205 ALA A N 1
ATOM 1529 C CA . ALA A 1 205 ? -27.578 -12.888 9.107 1.00 89.69 205 ALA A CA 1
ATOM 1530 C C . ALA A 1 205 ? -29.020 -12.924 9.653 1.00 89.69 205 ALA A C 1
ATOM 1532 O O . ALA A 1 205 ? -29.959 -13.173 8.894 1.00 89.69 205 ALA A O 1
ATOM 1533 N N . GLU A 1 206 ? -29.208 -12.646 10.944 1.00 91.56 206 GLU A N 1
ATOM 1534 C CA . GLU A 1 206 ? -30.508 -12.574 11.610 1.00 91.56 206 GLU A CA 1
ATOM 1535 C C . GLU A 1 206 ? -31.121 -11.164 11.573 1.00 91.56 206 GLU A C 1
ATOM 1537 O O . GLU A 1 206 ? -32.217 -10.953 12.097 1.00 91.56 206 GLU A O 1
ATOM 1542 N N . GLY A 1 207 ? -30.448 -10.194 10.946 1.00 91.75 207 GLY A N 1
ATOM 1543 C CA . GLY A 1 207 ? -30.914 -8.813 10.861 1.00 91.75 207 GLY A CA 1
ATOM 1544 C C . GLY A 1 207 ? -30.615 -7.972 12.105 1.00 91.75 207 GLY A C 1
ATOM 1545 O O . GLY A 1 207 ? -31.191 -6.894 12.252 1.00 91.75 207 GLY A O 1
ATOM 1546 N N . ARG A 1 208 ? -29.752 -8.442 13.012 1.00 95.06 208 ARG A N 1
ATOM 1547 C CA . ARG A 1 208 ? -29.374 -7.729 14.240 1.00 95.06 208 ARG A CA 1
ATOM 1548 C C . ARG A 1 208 ? -28.111 -6.913 14.021 1.00 95.06 208 ARG A C 1
ATOM 1550 O O . ARG A 1 208 ? -27.266 -7.254 13.198 1.00 95.06 208 ARG A O 1
ATOM 1557 N N . GLU A 1 209 ? -27.967 -5.845 14.792 1.00 95.69 209 GLU A N 1
ATOM 1558 C CA . GLU A 1 209 ? -26.732 -5.068 14.815 1.00 95.69 209 GLU A CA 1
ATOM 1559 C C . GLU A 1 209 ? -25.639 -5.816 15.580 1.00 95.69 209 GLU A C 1
ATOM 1561 O O . GLU A 1 209 ? -25.842 -6.291 16.701 1.00 95.69 209 GLU A O 1
ATOM 1566 N N . ALA A 1 210 ? -24.466 -5.892 14.965 1.00 96.62 210 ALA A N 1
ATOM 1567 C CA . ALA A 1 210 ? -23.261 -6.465 15.531 1.00 96.62 210 ALA A CA 1
ATOM 1568 C C . ALA A 1 210 ? -22.074 -5.531 15.275 1.00 96.62 210 ALA A C 1
ATOM 1570 O O . ALA A 1 210 ? -22.086 -4.703 14.362 1.00 96.62 210 ALA A O 1
ATOM 1571 N N . ARG A 1 211 ? -21.028 -5.668 16.091 1.00 96.81 211 ARG A N 1
ATOM 1572 C CA . ARG A 1 211 ? -19.779 -4.922 15.938 1.00 96.81 211 ARG A CA 1
ATOM 1573 C C . ARG A 1 211 ? -18.600 -5.868 16.089 1.00 96.81 211 ARG A C 1
ATOM 1575 O O . ARG A 1 211 ? -18.618 -6.759 16.935 1.00 96.81 211 ARG A O 1
ATOM 1582 N N . ILE A 1 212 ? -17.583 -5.658 15.269 1.00 95.69 212 ILE A N 1
ATOM 1583 C CA . ILE A 1 212 ? -16.293 -6.336 15.365 1.00 95.69 212 ILE A CA 1
ATOM 1584 C C . ILE A 1 212 ? -15.202 -5.281 15.492 1.00 95.69 212 ILE A C 1
ATOM 1586 O O . ILE A 1 212 ? -15.303 -4.208 14.897 1.00 95.69 212 ILE A O 1
ATOM 1590 N N . THR A 1 213 ? -14.179 -5.580 16.279 1.00 95.25 213 THR A N 1
ATOM 1591 C CA . THR A 1 213 ? -12.994 -4.741 16.431 1.00 95.25 213 THR A CA 1
ATOM 1592 C C . THR A 1 213 ? -11.756 -5.515 16.013 1.00 95.25 213 THR A C 1
ATOM 1594 O O . THR A 1 213 ? -11.746 -6.746 16.008 1.00 95.25 213 THR A O 1
ATOM 1597 N N . GLY A 1 214 ? -10.713 -4.785 15.648 1.00 90.00 214 GLY A N 1
ATOM 1598 C CA . GLY A 1 214 ? -9.428 -5.351 15.276 1.00 90.00 214 GLY A CA 1
ATOM 1599 C C . GLY A 1 214 ? -8.339 -4.293 15.337 1.00 90.00 214 GLY A C 1
ATOM 1600 O O . GLY A 1 214 ? -8.623 -3.102 15.449 1.00 90.00 214 GLY A O 1
ATOM 1601 N N . TYR A 1 215 ? -7.096 -4.746 15.257 1.00 91.06 215 TYR A N 1
ATOM 1602 C CA . TYR A 1 215 ? -5.908 -3.901 15.331 1.00 91.06 215 TYR A CA 1
ATOM 1603 C C . TYR A 1 215 ? -5.033 -4.123 14.104 1.00 91.06 215 TYR A C 1
ATOM 1605 O O . TYR A 1 215 ? -5.068 -5.199 13.486 1.00 91.06 215 TYR A O 1
ATOM 1613 N N . ALA A 1 216 ? -4.232 -3.115 13.773 1.00 90.62 216 ALA A N 1
ATOM 1614 C CA . ALA A 1 216 ? -3.158 -3.275 12.813 1.00 90.62 216 ALA A CA 1
ATOM 1615 C C . ALA A 1 216 ? -2.133 -4.297 13.307 1.00 90.62 216 ALA A C 1
ATOM 1617 O O . ALA A 1 216 ? -1.835 -4.378 14.501 1.00 90.62 216 ALA A O 1
ATOM 1618 N N . VAL A 1 217 ? -1.535 -5.019 12.366 1.00 88.31 217 VAL A N 1
ATOM 1619 C CA . VAL A 1 217 ? -0.358 -5.850 12.625 1.00 88.31 217 VAL A CA 1
ATOM 1620 C C . VAL A 1 217 ? 0.705 -5.476 11.591 1.00 88.31 217 VAL A C 1
ATOM 1622 O O . VAL A 1 217 ? 0.449 -5.652 10.396 1.00 88.31 217 VAL A O 1
ATOM 1625 N N . PRO A 1 218 ? 1.875 -4.951 12.005 1.00 86.94 218 PRO A N 1
ATOM 1626 C CA . PRO A 1 218 ? 2.950 -4.594 11.081 1.00 86.94 218 PRO A CA 1
ATOM 1627 C C . PRO A 1 218 ? 3.324 -5.764 10.159 1.00 86.94 218 PRO A C 1
ATOM 1629 O O . PRO A 1 218 ? 3.533 -6.890 10.611 1.00 86.94 218 PRO A O 1
ATOM 1632 N N . GLY A 1 219 ? 3.356 -5.511 8.848 1.00 85.19 219 GLY A N 1
ATOM 1633 C CA . GLY A 1 219 ? 3.588 -6.532 7.818 1.00 85.19 219 GLY A CA 1
ATOM 1634 C C . GLY A 1 219 ? 2.370 -7.397 7.451 1.00 85.19 219 GLY A C 1
ATOM 1635 O O . GLY A 1 219 ? 2.373 -8.022 6.391 1.00 85.19 219 GLY A O 1
ATOM 1636 N N . ALA A 1 220 ? 1.300 -7.391 8.255 1.00 84.25 220 ALA A N 1
ATOM 1637 C CA . ALA A 1 220 ? 0.071 -8.160 8.014 1.00 84.25 220 ALA A CA 1
ATOM 1638 C C . ALA A 1 220 ? -1.192 -7.304 7.798 1.00 84.25 220 ALA A C 1
ATOM 1640 O O . ALA A 1 220 ? -2.279 -7.854 7.596 1.00 84.25 220 ALA A O 1
ATOM 1641 N N . GLY A 1 221 ? -1.056 -5.978 7.817 1.00 87.94 221 GLY A N 1
ATOM 1642 C CA . GLY A 1 221 ? -2.048 -5.029 7.315 1.00 87.94 221 GLY A CA 1
ATOM 1643 C C . GLY A 1 221 ? -2.741 -4.169 8.375 1.00 87.94 221 GLY A C 1
ATOM 1644 O O . GLY A 1 221 ? -2.634 -4.390 9.585 1.00 87.94 221 GLY A O 1
ATOM 1645 N N . HIS A 1 222 ? -3.477 -3.179 7.872 1.00 93.62 222 HIS A N 1
ATOM 1646 C CA . HIS A 1 222 ? -4.250 -2.191 8.632 1.00 93.62 222 HIS A CA 1
ATOM 1647 C C . HIS A 1 222 ? -5.543 -2.777 9.222 1.00 93.62 222 HIS A C 1
ATOM 1649 O O . HIS A 1 222 ? -6.042 -3.790 8.705 1.00 93.62 222 HIS A O 1
ATOM 1655 N N . PRO A 1 223 ? -6.095 -2.189 10.304 1.00 93.81 223 PRO A N 1
ATOM 1656 C CA . PRO A 1 223 ? -7.256 -2.747 10.991 1.00 93.81 223 PRO A CA 1
ATOM 1657 C C . PRO A 1 223 ? -8.455 -2.904 10.056 1.00 93.81 223 PRO A C 1
ATOM 1659 O O . PRO A 1 223 ? -9.150 -3.908 10.139 1.00 93.81 223 PRO A O 1
ATOM 1662 N N . GLU A 1 224 ? -8.671 -1.993 9.112 1.00 96.56 224 GLU A N 1
ATOM 1663 C CA . GLU A 1 224 ? -9.824 -2.004 8.211 1.00 96.56 224 GLU A CA 1
ATOM 1664 C C . GLU A 1 224 ? -9.796 -3.212 7.273 1.00 96.56 224 GLU A C 1
ATOM 1666 O O . GLU A 1 224 ? -10.777 -3.951 7.161 1.00 96.56 224 GLU A O 1
ATOM 1671 N N . ARG A 1 225 ? -8.637 -3.473 6.656 1.00 93.50 225 ARG A N 1
ATOM 1672 C CA . ARG A 1 225 ? -8.425 -4.638 5.783 1.00 93.50 225 ARG A CA 1
ATOM 1673 C C . ARG A 1 225 ? -8.552 -5.946 6.568 1.00 93.50 225 ARG A C 1
ATOM 1675 O O . ARG A 1 225 ? -9.141 -6.906 6.071 1.00 93.50 225 ARG A O 1
ATOM 1682 N N . ARG A 1 226 ? -8.027 -5.985 7.798 1.00 92.38 226 ARG A N 1
ATOM 1683 C CA . ARG A 1 226 ? -8.053 -7.174 8.669 1.00 92.38 226 ARG A CA 1
ATOM 1684 C C . ARG A 1 226 ? -9.454 -7.480 9.192 1.00 92.38 226 ARG A C 1
ATOM 1686 O O . ARG A 1 226 ? -9.891 -8.627 9.123 1.00 92.38 226 ARG A O 1
ATOM 1693 N N . ILE A 1 227 ? -10.170 -6.464 9.666 1.00 95.75 227 ILE A N 1
ATOM 1694 C CA . ILE A 1 227 ? -11.558 -6.581 10.118 1.00 95.75 227 ILE A CA 1
ATOM 1695 C C . ILE A 1 227 ? -12.443 -7.041 8.961 1.00 95.75 227 ILE A C 1
ATOM 1697 O O . ILE A 1 227 ? -13.229 -7.974 9.123 1.00 95.75 227 ILE A O 1
ATOM 1701 N N . TRP A 1 228 ? -12.283 -6.449 7.774 1.00 96.06 228 TRP A N 1
ATOM 1702 C CA . TRP A 1 228 ? -13.041 -6.881 6.606 1.00 96.06 228 TRP A CA 1
ATOM 1703 C C . TRP A 1 228 ? -12.738 -8.319 6.193 1.00 96.06 228 TRP A C 1
ATOM 1705 O O . TRP A 1 228 ? -13.665 -9.054 5.864 1.00 96.06 228 TRP A O 1
ATOM 1715 N N . ALA A 1 229 ? -11.474 -8.750 6.230 1.00 92.94 229 ALA A N 1
ATOM 1716 C CA . ALA A 1 229 ? -11.127 -10.135 5.924 1.00 92.94 229 ALA A CA 1
ATOM 1717 C C . ALA A 1 229 ? -11.885 -11.124 6.830 1.00 92.94 229 ALA A C 1
ATOM 1719 O O . ALA A 1 229 ? -12.374 -12.148 6.348 1.00 92.94 229 ALA A O 1
ATOM 1720 N N . GLU A 1 230 ? -12.048 -10.794 8.113 1.00 92.81 230 GLU A N 1
ATOM 1721 C CA . GLU A 1 230 ? -12.829 -11.610 9.044 1.00 92.81 230 GLU A CA 1
ATOM 1722 C C . GLU A 1 230 ? -14.338 -11.524 8.774 1.00 92.81 230 GLU A C 1
ATOM 1724 O O . GLU A 1 230 ? -15.006 -12.553 8.705 1.00 92.81 230 GLU A O 1
ATOM 1729 N N . LEU A 1 231 ? -14.885 -10.329 8.533 1.00 95.12 231 LEU A N 1
ATOM 1730 C CA . LEU A 1 231 ? -16.298 -10.156 8.167 1.00 95.12 231 LEU A CA 1
ATOM 1731 C C . LEU A 1 231 ? -16.670 -10.928 6.895 1.00 95.12 231 LEU A C 1
ATOM 1733 O O . LEU A 1 231 ? -17.678 -11.636 6.868 1.00 95.12 231 LEU A O 1
ATOM 1737 N N . ALA A 1 232 ? -15.828 -10.856 5.865 1.00 94.62 232 ALA A N 1
ATOM 1738 C CA . ALA A 1 232 ? -16.008 -11.603 4.628 1.00 94.62 232 ALA A CA 1
ATOM 1739 C C . ALA A 1 232 ? -15.982 -13.122 4.878 1.00 94.62 232 ALA A C 1
ATOM 1741 O O . ALA A 1 232 ? -16.793 -13.854 4.310 1.00 94.62 232 ALA A O 1
ATOM 1742 N N . ARG A 1 233 ? -15.111 -13.605 5.779 1.00 93.12 233 ARG A N 1
ATOM 1743 C CA . ARG A 1 233 ? -15.068 -15.018 6.200 1.00 93.12 233 ARG A CA 1
ATOM 1744 C C . ARG A 1 233 ? -16.341 -15.446 6.938 1.00 93.12 233 ARG A C 1
ATOM 1746 O O . ARG A 1 233 ? -16.755 -16.597 6.820 1.00 93.12 233 ARG A O 1
ATOM 1753 N N . LEU A 1 234 ? -16.970 -14.524 7.664 1.00 92.19 234 LEU A N 1
ATOM 1754 C CA . LEU A 1 234 ? -18.271 -14.715 8.312 1.00 92.19 234 LEU A CA 1
ATOM 1755 C C . LEU A 1 234 ? -19.459 -14.577 7.340 1.00 92.19 234 LEU A C 1
ATOM 1757 O O . LEU A 1 234 ? -20.606 -14.736 7.752 1.00 92.19 234 LEU A O 1
ATOM 1761 N N . GLY A 1 235 ? -19.209 -14.315 6.053 1.00 94.38 235 GLY A N 1
ATOM 1762 C CA . GLY A 1 235 ? -20.245 -14.188 5.026 1.00 94.38 235 GLY A CA 1
ATOM 1763 C C . GLY A 1 235 ? -20.971 -12.841 5.027 1.00 94.38 235 GLY A C 1
ATOM 1764 O O . GLY A 1 235 ? -22.020 -12.718 4.392 1.00 94.38 235 GLY A O 1
ATOM 1765 N N . VAL A 1 236 ? -20.434 -11.833 5.720 1.00 96.06 236 VAL A N 1
ATOM 1766 C CA . VAL A 1 236 ? -20.974 -10.470 5.715 1.00 96.06 236 VAL A CA 1
ATOM 1767 C C . VAL A 1 236 ? -20.689 -9.826 4.361 1.00 96.06 236 VAL A C 1
ATOM 1769 O O . VAL A 1 236 ? -19.551 -9.812 3.890 1.00 96.06 236 VAL A O 1
ATOM 1772 N N . ARG A 1 237 ? -21.729 -9.293 3.717 1.00 95.94 237 ARG A N 1
ATOM 1773 C CA . ARG A 1 237 ? -21.603 -8.543 2.462 1.00 95.94 237 ARG A CA 1
ATOM 1774 C C . ARG A 1 237 ? -21.303 -7.065 2.727 1.00 95.94 237 ARG A C 1
ATOM 1776 O O . ARG A 1 237 ? -21.698 -6.561 3.780 1.00 95.94 237 ARG A O 1
ATOM 1783 N N . PRO A 1 238 ? -20.682 -6.338 1.781 1.00 96.75 238 PRO A N 1
ATOM 1784 C CA . PRO A 1 238 ? -20.342 -4.934 1.996 1.00 96.75 238 PRO A CA 1
ATOM 1785 C C . PRO A 1 238 ? -21.549 -4.054 2.341 1.00 96.75 238 PRO A C 1
ATOM 1787 O O . PRO A 1 238 ? -21.457 -3.200 3.214 1.00 96.75 238 PRO A O 1
ATOM 1790 N N . GLU A 1 239 ? -22.722 -4.325 1.759 1.00 96.00 239 GLU A N 1
ATOM 1791 C CA . GLU A 1 239 ? -23.944 -3.543 2.009 1.00 96.00 239 GLU A CA 1
ATOM 1792 C C . GLU A 1 239 ? -24.512 -3.738 3.425 1.00 96.00 239 GLU A C 1
ATOM 1794 O O . GLU A 1 239 ? -25.425 -3.023 3.838 1.00 96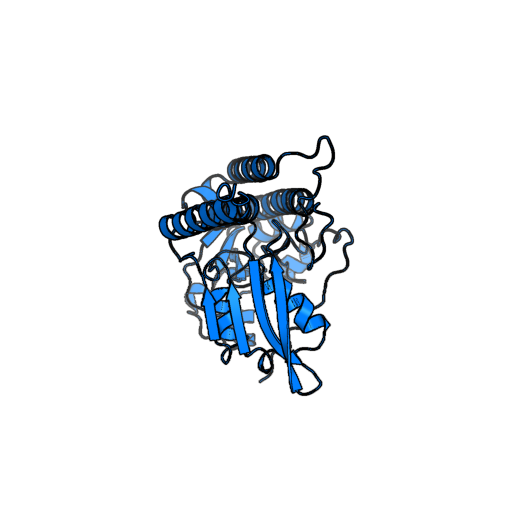.00 239 GLU A O 1
ATOM 1799 N N . GLN A 1 240 ? -24.017 -4.734 4.167 1.00 96.81 240 GLN A N 1
ATOM 1800 C CA . GLN A 1 240 ? -24.395 -4.959 5.560 1.00 96.81 240 GLN A CA 1
ATOM 1801 C C . GLN A 1 240 ? -23.583 -4.094 6.526 1.00 96.81 240 GLN A C 1
ATOM 1803 O O . GLN A 1 240 ? -24.011 -3.943 7.668 1.00 96.81 240 GLN A O 1
ATOM 1808 N N . VAL A 1 241 ? -22.449 -3.532 6.099 1.00 98.19 241 VAL A N 1
ATOM 1809 C CA . VAL A 1 241 ? -21.627 -2.633 6.918 1.00 98.19 241 VAL A CA 1
ATOM 1810 C C . VAL A 1 241 ? -22.290 -1.257 6.966 1.00 98.19 241 VAL A C 1
ATOM 1812 O O . VAL A 1 241 ? -22.669 -0.703 5.936 1.00 98.19 241 VAL A O 1
ATOM 1815 N N . ARG A 1 242 ? -22.470 -0.722 8.177 1.00 97.88 242 ARG A N 1
ATOM 1816 C CA . ARG A 1 242 ? -23.169 0.549 8.433 1.00 97.88 242 ARG A CA 1
ATOM 1817 C C . ARG A 1 242 ? -22.254 1.642 8.949 1.00 97.88 242 ARG A C 1
ATOM 1819 O O . ARG A 1 242 ? -22.462 2.797 8.607 1.00 97.88 242 ARG A O 1
ATOM 1826 N N . GLU A 1 243 ? -21.256 1.278 9.743 1.00 98.38 243 GLU A N 1
ATOM 1827 C CA . GLU A 1 243 ? -20.302 2.223 10.319 1.00 98.38 243 GLU A CA 1
ATOM 1828 C C . GLU A 1 243 ? -18.905 1.613 10.284 1.00 98.38 243 GLU A C 1
ATOM 1830 O O . GLU A 1 243 ? -18.725 0.427 10.582 1.00 98.38 243 GLU A O 1
ATOM 1835 N N . VAL A 1 244 ? -17.923 2.449 9.974 1.00 98.56 244 VAL A N 1
ATOM 1836 C CA . VAL A 1 244 ? -16.500 2.154 10.071 1.00 98.56 244 VAL A CA 1
ATOM 1837 C C . VAL A 1 244 ? -15.864 3.232 10.939 1.00 98.56 244 VAL A C 1
ATOM 1839 O O . VAL A 1 244 ? -15.951 4.424 10.649 1.00 98.56 244 VAL A O 1
ATOM 1842 N N . TYR A 1 245 ? -15.228 2.800 12.020 1.00 98.50 245 TYR A N 1
ATOM 1843 C CA . TYR A 1 245 ? -14.425 3.642 12.895 1.00 98.50 245 TYR A CA 1
ATOM 1844 C C . TYR A 1 245 ? -12.977 3.162 12.881 1.00 98.50 245 TYR A C 1
ATOM 1846 O O . TYR A 1 245 ? -12.725 1.958 12.975 1.00 98.50 245 TYR A O 1
ATOM 1854 N N . THR A 1 246 ? -12.032 4.094 12.836 1.00 97.81 246 THR A N 1
ATOM 1855 C CA . THR A 1 246 ? -10.594 3.831 12.969 1.00 97.81 246 THR A CA 1
ATOM 1856 C C . THR A 1 246 ? -9.946 4.843 13.907 1.00 97.81 246 THR A C 1
ATOM 1858 O O . THR A 1 246 ? -10.392 5.979 14.027 1.00 97.81 246 THR A O 1
ATOM 1861 N N . GLU A 1 247 ? -8.891 4.461 14.625 1.00 97.62 247 GLU A N 1
ATOM 1862 C CA . GLU A 1 247 ? -8.205 5.420 15.500 1.00 97.62 247 GLU A CA 1
ATOM 1863 C C . GLU A 1 247 ? -7.484 6.506 14.696 1.00 97.62 247 GLU A C 1
ATOM 1865 O O . GLU A 1 247 ? -7.659 7.690 14.975 1.00 97.62 247 GLU A O 1
ATOM 1870 N N . LEU A 1 248 ? -6.728 6.110 13.672 1.00 97.75 248 LEU A N 1
ATOM 1871 C CA . LEU A 1 248 ? -6.158 7.008 12.667 1.00 97.75 248 LEU A CA 1
ATOM 1872 C C . LEU A 1 248 ? -7.128 7.144 11.490 1.00 97.75 248 LEU A C 1
ATOM 1874 O O . LEU A 1 248 ? -7.843 6.190 11.180 1.00 97.75 248 LEU A O 1
ATOM 1878 N N . ALA A 1 249 ? -7.141 8.289 10.806 1.00 97.62 249 ALA A N 1
ATOM 1879 C CA . ALA A 1 249 ? -7.843 8.414 9.532 1.00 97.62 249 ALA A CA 1
ATOM 1880 C C . ALA A 1 249 ? -7.381 7.300 8.565 1.00 97.62 249 ALA A C 1
ATOM 1882 O O . ALA A 1 249 ? -6.202 6.932 8.587 1.00 97.62 249 ALA A O 1
ATOM 1883 N N . PRO A 1 250 ? -8.272 6.729 7.734 1.00 96.19 250 PRO A N 1
ATOM 1884 C CA . PRO A 1 250 ? -7.867 5.680 6.807 1.00 96.19 250 PRO A CA 1
ATOM 1885 C C . PRO A 1 250 ? -6.744 6.150 5.885 1.00 96.19 250 PRO A C 1
ATOM 1887 O O . PRO A 1 250 ? -6.801 7.247 5.331 1.00 96.19 250 PRO A O 1
ATOM 1890 N N . CYS A 1 251 ? -5.720 5.315 5.731 1.00 94.56 251 CYS A N 1
ATOM 1891 C CA . CYS A 1 251 ? -4.529 5.672 4.971 1.00 94.56 251 CYS A CA 1
ATOM 1892 C C . CYS A 1 251 ? -4.802 5.819 3.464 1.00 94.56 251 CYS A C 1
ATOM 1894 O O . CYS A 1 251 ? -5.724 5.209 2.921 1.00 94.56 251 CYS A O 1
ATOM 1896 N N . THR A 1 252 ? -3.902 6.529 2.787 1.00 93.38 252 THR A N 1
ATOM 1897 C CA . THR A 1 252 ? -3.768 6.583 1.319 1.00 93.38 252 THR A CA 1
ATOM 1898 C C . THR A 1 252 ? -2.398 6.048 0.863 1.00 93.38 252 THR A C 1
ATOM 1900 O O . THR A 1 252 ? -1.882 6.404 -0.196 1.00 93.38 252 THR A O 1
ATOM 1903 N N . LEU A 1 253 ? -1.768 5.216 1.703 1.00 94.50 253 LEU A N 1
ATOM 1904 C CA . LEU A 1 253 ? -0.398 4.723 1.532 1.00 94.50 253 LEU A CA 1
ATOM 1905 C C . LEU A 1 253 ? -0.344 3.388 0.762 1.00 94.50 253 LEU A C 1
ATOM 1907 O O . LEU A 1 253 ? -1.314 2.616 0.825 1.00 94.50 253 LEU A O 1
ATOM 1911 N N . PRO A 1 254 ? 0.802 3.072 0.115 1.00 94.62 254 PRO A N 1
ATOM 1912 C CA . PRO A 1 254 ? 1.051 1.776 -0.511 1.00 94.62 254 PRO A CA 1
ATOM 1913 C C . PRO A 1 254 ? 0.693 0.588 0.376 1.00 94.62 254 PRO A C 1
ATOM 1915 O O . PRO A 1 254 ? 0.928 0.589 1.584 1.00 94.62 254 PRO A O 1
ATOM 1918 N N . GLY A 1 255 ? 0.124 -0.454 -0.226 1.00 89.00 255 GLY A N 1
ATOM 1919 C CA . GLY A 1 255 ? -0.297 -1.663 0.479 1.00 89.00 255 GLY A CA 1
ATOM 1920 C C . GLY A 1 255 ? -1.637 -1.558 1.206 1.00 89.00 255 GLY A C 1
ATOM 1921 O O . GLY A 1 255 ? -2.199 -2.589 1.580 1.00 89.00 255 GLY A O 1
ATOM 1922 N N . GLY A 1 256 ? -2.158 -0.349 1.419 1.00 87.56 256 GLY A N 1
ATOM 1923 C CA . GLY A 1 256 ? -3.377 -0.104 2.181 1.00 87.56 256 GLY A CA 1
ATOM 1924 C C . GLY A 1 256 ? -4.459 0.551 1.341 1.00 87.56 256 GLY A C 1
ATOM 1925 O O . GLY A 1 256 ? -5.495 -0.081 1.114 1.00 87.56 256 GLY A O 1
ATOM 1926 N N . TYR A 1 257 ? -4.220 1.796 0.910 1.00 94.00 257 TYR A N 1
ATOM 1927 C CA . TYR A 1 257 ? -5.208 2.682 0.266 1.00 94.00 257 TYR A CA 1
ATOM 1928 C C . TYR A 1 257 ? -6.590 2.554 0.916 1.00 94.00 257 TYR A C 1
ATOM 1930 O O . TYR A 1 257 ? -7.603 2.299 0.259 1.00 94.00 257 TYR A O 1
ATOM 1938 N N . CYS A 1 258 ? -6.599 2.557 2.254 1.00 95.56 258 CYS A N 1
ATOM 1939 C CA . CYS A 1 258 ? -7.772 2.222 3.043 1.00 95.56 258 CYS A CA 1
ATOM 1940 C C . CYS A 1 258 ? -8.893 3.224 2.795 1.00 95.56 258 CYS A C 1
ATOM 1942 O O . CYS A 1 258 ? -10.042 2.803 2.724 1.00 95.56 258 CYS A O 1
ATOM 1944 N N . LEU A 1 259 ? -8.587 4.510 2.610 1.00 95.06 259 LEU A N 1
ATOM 1945 C CA . LEU A 1 259 ? -9.603 5.518 2.330 1.00 95.06 259 LEU A CA 1
ATOM 1946 C C . LEU A 1 259 ? -10.349 5.217 1.025 1.00 95.06 259 LEU A C 1
ATOM 1948 O O . LEU A 1 259 ? -11.571 5.057 1.040 1.00 95.06 259 LEU A O 1
ATOM 1952 N N . GLU A 1 260 ? -9.623 5.082 -0.082 1.00 93.50 260 GLU A N 1
ATOM 1953 C CA . GLU A 1 260 ? -10.189 4.826 -1.408 1.00 93.50 260 GLU A CA 1
ATOM 1954 C C . GLU A 1 260 ? -10.923 3.484 -1.437 1.00 93.50 260 GLU A C 1
ATOM 1956 O O . GLU A 1 260 ? -12.048 3.367 -1.936 1.00 93.50 260 GLU A O 1
ATOM 1961 N N . TRP A 1 261 ? -10.319 2.459 -0.834 1.00 94.94 261 TRP A N 1
ATOM 1962 C CA . TRP A 1 261 ? -10.917 1.137 -0.754 1.00 94.94 261 TRP A CA 1
ATOM 1963 C C . TRP A 1 261 ? -12.210 1.122 0.066 1.00 94.94 261 TRP A C 1
ATOM 1965 O O . TRP A 1 261 ? -13.178 0.484 -0.359 1.00 94.94 261 TRP A O 1
ATOM 1975 N N . LEU A 1 262 ? -12.254 1.809 1.213 1.00 96.19 262 LEU A N 1
ATOM 1976 C CA . LEU A 1 262 ? -13.456 1.904 2.041 1.00 96.19 262 LEU A CA 1
ATOM 1977 C C . LEU A 1 262 ? -14.572 2.642 1.306 1.00 96.19 262 LEU A C 1
ATOM 1979 O O . LEU A 1 262 ? -15.703 2.161 1.289 1.00 96.19 262 LEU A O 1
ATOM 1983 N N . GLN A 1 263 ? -14.252 3.767 0.664 1.00 94.19 263 GLN A N 1
ATOM 1984 C CA . GLN A 1 263 ? -15.218 4.557 -0.101 1.00 94.19 263 GLN A CA 1
ATOM 1985 C C . GLN A 1 263 ? -15.812 3.764 -1.270 1.00 94.19 263 GLN A C 1
ATOM 1987 O O . GLN A 1 263 ? -17.015 3.835 -1.519 1.00 94.19 263 GLN A O 1
ATOM 1992 N N . SER A 1 264 ? -14.983 2.977 -1.959 1.00 93.31 264 SER A N 1
ATOM 1993 C CA . SER A 1 264 ? -15.421 2.122 -3.064 1.00 93.31 264 SER A CA 1
ATOM 1994 C C . SER A 1 264 ? -16.222 0.904 -2.584 1.00 93.31 264 SER A C 1
ATOM 1996 O O . SER A 1 264 ? -17.258 0.563 -3.155 1.00 93.31 264 SER A O 1
ATOM 1998 N N . SER A 1 265 ? -15.775 0.253 -1.506 1.00 95.44 265 SER A N 1
ATOM 1999 C CA . SER A 1 265 ? -16.348 -1.022 -1.048 1.00 95.44 265 SER A CA 1
ATOM 2000 C C . SER A 1 265 ? -17.586 -0.853 -0.171 1.00 95.44 265 SER A C 1
ATOM 2002 O O . SER A 1 265 ? -18.494 -1.678 -0.239 1.00 95.44 265 SER A O 1
ATOM 2004 N N . PHE A 1 266 ? -17.643 0.201 0.645 1.00 96.75 266 PHE A N 1
ATOM 2005 C CA . PHE A 1 266 ? -18.713 0.451 1.616 1.00 96.75 266 PHE A CA 1
ATOM 2006 C C . PHE A 1 266 ? -19.321 1.848 1.428 1.00 96.75 266 PHE A C 1
ATOM 2008 O O . PHE A 1 266 ? -19.370 2.630 2.376 1.00 96.75 266 PHE A O 1
ATOM 2015 N N . PRO A 1 267 ? -19.841 2.185 0.233 1.00 93.88 267 PRO A N 1
ATOM 2016 C CA . PRO A 1 267 ? -20.292 3.545 -0.079 1.00 93.88 267 PRO A CA 1
ATOM 2017 C C . PRO A 1 267 ? -21.471 4.027 0.784 1.00 93.88 267 PRO A C 1
ATOM 2019 O O . PRO A 1 267 ? -21.781 5.214 0.798 1.00 93.88 267 PRO A O 1
ATOM 2022 N N . ALA A 1 268 ? -22.158 3.111 1.474 1.00 92.44 268 ALA A N 1
ATOM 2023 C CA . ALA A 1 268 ? -23.273 3.412 2.368 1.00 92.44 268 ALA A CA 1
ATOM 2024 C C . ALA A 1 268 ? -22.883 3.468 3.857 1.00 92.44 268 ALA A C 1
ATOM 2026 O O . ALA A 1 268 ? -23.743 3.785 4.679 1.00 92.44 268 ALA A O 1
ATOM 2027 N N . ALA A 1 269 ? -21.641 3.125 4.213 1.00 97.50 269 ALA A N 1
ATOM 2028 C CA . ALA A 1 269 ? -21.193 3.126 5.598 1.00 97.50 269 ALA A CA 1
ATOM 2029 C C . ALA A 1 269 ? -20.748 4.529 6.035 1.00 97.50 269 ALA A C 1
ATOM 2031 O O . ALA A 1 269 ? -20.084 5.245 5.286 1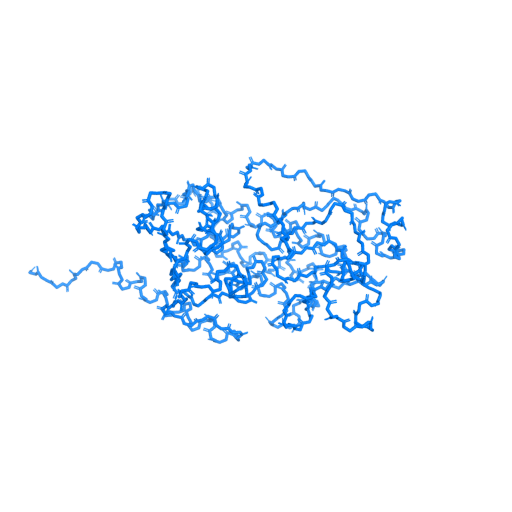.00 97.50 269 ALA A O 1
ATOM 2032 N N . GLU A 1 270 ? -21.080 4.911 7.266 1.00 98.06 270 GLU A N 1
ATOM 2033 C CA . GLU A 1 270 ? -20.544 6.119 7.889 1.00 98.06 270 GLU A CA 1
ATOM 2034 C C . GLU A 1 270 ? -19.090 5.881 8.306 1.00 98.06 270 GLU A C 1
ATOM 2036 O O . GLU A 1 270 ? -18.799 4.955 9.064 1.00 98.06 270 GLU A O 1
ATOM 2041 N N . LEU A 1 271 ? -18.177 6.713 7.805 1.00 97.94 271 LEU A N 1
ATOM 2042 C CA . LEU A 1 271 ? -16.757 6.652 8.132 1.00 97.94 271 LEU A CA 1
ATOM 2043 C C . LEU A 1 271 ? -16.401 7.718 9.173 1.00 97.94 271 LEU A C 1
ATOM 2045 O O . LEU A 1 271 ? -16.677 8.900 8.973 1.00 97.94 271 LEU A O 1
ATOM 2049 N N . SER A 1 272 ? -15.739 7.307 10.252 1.00 98.12 272 SER A N 1
ATOM 2050 C CA . SER A 1 272 ? -15.273 8.191 11.324 1.00 98.12 272 SER A CA 1
ATOM 2051 C C . SER A 1 272 ? -13.880 7.798 11.816 1.00 98.12 272 SER A C 1
ATOM 2053 O O . SER A 1 272 ? -13.475 6.641 11.703 1.00 98.12 272 SER A O 1
ATOM 2055 N N . TYR A 1 273 ? -13.145 8.762 12.373 1.00 98.06 273 TYR A N 1
ATOM 2056 C CA . TYR A 1 273 ? -11.833 8.523 12.970 1.00 98.06 273 TYR A CA 1
ATOM 2057 C C . TYR A 1 273 ? -11.526 9.496 14.112 1.00 98.06 273 TYR A C 1
ATOM 2059 O O . TYR A 1 273 ? -12.140 10.561 14.202 1.00 98.06 273 TYR A O 1
ATOM 2067 N N . SER A 1 274 ? -10.575 9.133 14.978 1.00 97.88 274 SER A N 1
ATOM 2068 C CA . SER A 1 274 ? -10.184 9.961 16.133 1.00 97.88 274 SER A CA 1
ATOM 2069 C C . SER A 1 274 ? -9.045 10.934 15.830 1.00 97.88 274 SER A C 1
ATOM 2071 O O . SER A 1 274 ? -9.099 12.088 16.251 1.00 97.88 274 SER A O 1
ATOM 2073 N N . PHE A 1 275 ? -8.027 10.492 15.091 1.00 97.81 275 PHE A N 1
ATOM 2074 C CA . PHE A 1 275 ? -6.808 11.256 14.826 1.00 97.81 275 PHE A CA 1
ATOM 2075 C C . PHE A 1 275 ? -6.546 11.372 13.319 1.00 97.81 275 PHE A C 1
ATOM 2077 O O . PHE A 1 275 ? -6.830 10.433 12.573 1.00 97.81 275 PHE A O 1
ATOM 2084 N N . PRO A 1 276 ? -6.008 12.502 12.838 1.00 95.38 276 PRO A N 1
ATOM 2085 C CA . PRO A 1 276 ? -5.733 12.698 11.417 1.00 95.38 276 PRO A CA 1
ATOM 2086 C C . PRO A 1 276 ? -4.609 11.775 10.927 1.00 95.38 276 PRO A C 1
ATOM 2088 O O . PRO A 1 276 ? -3.684 11.483 11.669 1.00 95.38 276 PRO A O 1
ATOM 2091 N N . TYR A 1 277 ? -4.657 11.337 9.673 1.00 95.06 277 TYR A N 1
ATOM 2092 C CA . TYR A 1 277 ? -3.599 10.537 9.038 1.00 95.06 277 TYR A CA 1
ATOM 2093 C C . TYR A 1 277 ? -3.665 10.747 7.522 1.00 95.06 277 TYR A C 1
ATOM 2095 O O . TYR A 1 277 ? -4.072 9.883 6.752 1.00 95.06 277 TYR A O 1
ATOM 2103 N N . GLY A 1 278 ? -3.416 11.995 7.136 1.00 78.31 278 GLY A N 1
ATOM 2104 C CA . GLY A 1 278 ? -3.703 12.527 5.813 1.00 78.31 278 GLY A CA 1
ATOM 2105 C C . GLY A 1 278 ? -2.588 12.328 4.783 1.00 78.31 278 GLY A C 1
ATOM 2106 O O . GLY A 1 278 ? -1.648 11.556 4.998 1.00 78.31 278 GLY A O 1
ATOM 2107 N N . PRO A 1 279 ? -2.704 13.010 3.632 1.00 77.69 279 PRO A N 1
ATOM 2108 C CA . PRO A 1 279 ? -1.866 12.759 2.466 1.00 77.69 279 PRO A CA 1
ATOM 2109 C C . PRO A 1 279 ? -0.439 13.292 2.612 1.00 77.69 279 PRO A C 1
ATOM 2111 O O . PRO A 1 279 ? 0.429 12.851 1.868 1.00 77.69 279 PRO A O 1
ATOM 2114 N N . ASP A 1 280 ? -0.175 14.196 3.559 1.00 87.62 280 ASP A N 1
ATOM 2115 C CA . ASP A 1 280 ? 1.170 14.695 3.842 1.00 87.62 280 ASP A CA 1
ATOM 2116 C C . ASP A 1 280 ? 1.784 14.062 5.096 1.00 87.62 280 ASP A C 1
ATOM 2118 O O . ASP A 1 280 ? 1.107 13.723 6.075 1.00 87.62 280 ASP A O 1
ATOM 2122 N N . ARG A 1 281 ? 3.109 13.931 5.069 1.00 92.75 281 ARG A N 1
ATOM 2123 C CA . ARG A 1 281 ? 3.908 13.367 6.156 1.00 92.75 281 ARG A CA 1
ATOM 2124 C C . ARG A 1 281 ? 3.679 14.020 7.515 1.00 92.75 281 ARG A C 1
ATOM 2126 O O . ARG A 1 281 ? 3.561 13.327 8.525 1.00 92.75 281 ARG A O 1
ATOM 2133 N N . ALA A 1 282 ? 3.605 15.349 7.562 1.00 93.19 282 ALA A N 1
ATOM 2134 C CA . ALA A 1 282 ? 3.490 16.081 8.821 1.00 93.19 282 ALA A CA 1
ATOM 2135 C C . ALA A 1 282 ? 2.157 15.786 9.525 1.00 93.19 282 ALA A C 1
ATOM 2137 O O . ALA A 1 282 ? 2.096 15.701 10.758 1.00 93.19 282 ALA A O 1
ATOM 2138 N N . GLU A 1 283 ? 1.089 15.606 8.752 1.00 94.00 283 GLU A N 1
ATOM 2139 C CA . GLU A 1 283 ? -0.208 15.179 9.244 1.00 94.00 283 GLU A CA 1
ATOM 2140 C C . GLU A 1 283 ? -0.194 13.740 9.765 1.00 94.00 283 GLU A C 1
ATOM 2142 O O . GLU A 1 283 ? -0.694 13.502 10.868 1.00 94.00 283 GLU A O 1
ATOM 2147 N N . ARG A 1 284 ? 0.432 12.803 9.041 1.00 96.69 284 ARG A N 1
ATOM 2148 C CA . ARG A 1 284 ? 0.578 11.408 9.495 1.00 96.69 284 ARG A CA 1
ATOM 2149 C C . ARG A 1 284 ? 1.351 11.313 10.806 1.00 96.69 284 ARG A C 1
ATOM 2151 O O . ARG A 1 284 ? 0.876 10.697 11.761 1.00 96.69 284 ARG A O 1
ATOM 2158 N N . GLU A 1 285 ? 2.486 12.002 10.903 1.00 95.62 285 GLU A N 1
ATOM 2159 C CA . GLU A 1 285 ? 3.263 12.062 12.143 1.00 95.62 285 GLU A CA 1
ATOM 2160 C C . GLU A 1 285 ? 2.468 12.674 13.303 1.00 95.62 285 GLU A C 1
ATOM 2162 O O . GLU A 1 285 ? 2.593 12.238 14.450 1.00 95.62 285 GLU A O 1
ATOM 2167 N N . ARG A 1 286 ? 1.666 13.715 13.033 1.00 95.50 286 ARG A N 1
ATOM 2168 C CA . ARG A 1 286 ? 0.806 14.339 14.046 1.00 95.50 286 ARG A CA 1
ATOM 2169 C C . ARG A 1 286 ? -0.198 13.328 14.592 1.00 95.50 286 ARG A C 1
ATOM 2171 O O . ARG A 1 286 ? -0.255 13.167 15.808 1.00 95.50 286 ARG A O 1
ATOM 2178 N N . GLY A 1 287 ? -0.906 12.615 13.719 1.00 97.00 287 GLY A N 1
ATOM 2179 C CA . GLY A 1 287 ? -1.850 11.573 14.120 1.00 97.00 287 GLY A CA 1
ATOM 2180 C C . GLY A 1 287 ? -1.230 10.484 14.977 1.00 97.00 287 GLY A C 1
ATOM 2181 O O . GLY A 1 287 ? -1.752 10.142 16.035 1.00 97.00 287 GLY A O 1
ATOM 2182 N N . VAL A 1 288 ? -0.075 9.973 14.550 1.00 96.00 288 VAL A N 1
ATOM 2183 C CA . VAL A 1 288 ? 0.653 8.924 15.275 1.00 96.00 288 VAL A CA 1
ATOM 2184 C C . VAL A 1 288 ? 1.103 9.414 16.651 1.00 96.00 288 VAL A C 1
ATOM 2186 O O . VAL A 1 288 ? 0.945 8.693 17.636 1.00 96.00 288 VAL A O 1
ATOM 2189 N N . ARG A 1 289 ? 1.610 10.650 16.760 1.00 95.38 289 ARG A N 1
ATOM 2190 C CA . ARG A 1 289 ? 1.977 11.247 18.057 1.00 95.38 289 ARG A CA 1
ATOM 2191 C C . ARG A 1 289 ? 0.770 11.410 18.982 1.00 95.38 289 ARG A C 1
ATOM 2193 O O . ARG A 1 289 ? 0.880 11.116 20.172 1.00 95.38 289 ARG A O 1
ATOM 2200 N N . GLU A 1 290 ? -0.362 11.872 18.458 1.00 96.62 290 GLU A N 1
ATOM 2201 C CA . GLU A 1 290 ? -1.592 12.055 19.236 1.00 96.62 290 GLU A CA 1
ATOM 2202 C C . GLU A 1 290 ? -2.161 10.714 19.723 1.00 96.62 290 GLU A C 1
ATOM 2204 O O . GLU A 1 290 ? -2.474 10.577 20.909 1.00 96.62 290 GLU A O 1
ATOM 2209 N N . LEU A 1 291 ? -2.189 9.692 18.860 1.00 94.75 291 LEU A N 1
ATOM 2210 C CA . LEU A 1 291 ? -2.605 8.340 19.236 1.00 94.75 291 LEU A CA 1
ATOM 2211 C C . LEU A 1 291 ? -1.665 7.721 20.282 1.00 94.75 291 LEU A C 1
ATOM 2213 O O . LEU A 1 291 ? -2.127 7.163 21.277 1.00 94.75 291 LEU A O 1
ATOM 2217 N N . ALA A 1 292 ? -0.347 7.868 20.120 1.00 91.25 292 ALA A N 1
ATOM 2218 C CA . ALA A 1 292 ? 0.624 7.422 21.120 1.00 91.25 292 ALA A CA 1
ATOM 2219 C C . ALA A 1 292 ? 0.370 8.062 22.500 1.00 91.25 292 ALA A C 1
ATOM 2221 O O . ALA A 1 292 ? 0.394 7.372 23.523 1.00 91.25 292 ALA A O 1
ATOM 2222 N N . ALA A 1 293 ? 0.086 9.368 22.538 1.00 90.50 293 ALA A N 1
ATOM 2223 C CA . ALA A 1 293 ? -0.225 10.083 23.775 1.00 90.50 293 ALA A CA 1
ATOM 2224 C C . ALA A 1 293 ? -1.543 9.607 24.419 1.00 90.50 293 ALA A C 1
ATOM 2226 O O . ALA A 1 293 ? -1.622 9.467 25.646 1.00 90.50 293 ALA A O 1
ATOM 2227 N N . ALA A 1 294 ? -2.564 9.318 23.607 1.00 90.75 294 ALA A N 1
ATOM 2228 C CA . ALA A 1 294 ? -3.827 8.754 24.077 1.00 90.75 294 ALA A CA 1
ATOM 2229 C C . ALA A 1 294 ? -3.632 7.351 24.680 1.00 90.75 294 ALA A C 1
ATOM 2231 O O . ALA A 1 294 ? -4.077 7.097 25.802 1.00 90.75 294 ALA A O 1
ATOM 2232 N N . ASN A 1 295 ? -2.873 6.480 24.006 1.00 86.56 295 ASN A N 1
ATOM 2233 C CA . ASN A 1 295 ? -2.554 5.130 24.484 1.00 86.56 295 ASN A CA 1
ATOM 2234 C C . ASN A 1 295 ? -1.792 5.145 25.821 1.00 86.56 295 ASN A C 1
ATOM 2236 O O . ASN A 1 295 ? -2.100 4.365 26.728 1.00 86.56 295 ASN A O 1
ATOM 2240 N N . ALA A 1 296 ? -0.832 6.062 25.979 1.00 80.12 296 ALA A N 1
ATOM 2241 C CA . ALA A 1 296 ? -0.104 6.251 27.237 1.00 80.12 296 ALA A CA 1
ATOM 2242 C C . ALA A 1 296 ? -1.022 6.720 28.383 1.00 80.12 296 ALA A C 1
ATOM 2244 O O . ALA A 1 296 ? -0.882 6.285 29.526 1.00 80.12 296 ALA A O 1
ATOM 2245 N N . SER A 1 297 ? -2.001 7.574 28.075 1.00 78.88 297 SER A N 1
ATOM 2246 C CA . SER A 1 297 ? -2.968 8.079 29.057 1.00 78.88 297 SER A CA 1
ATOM 2247 C C . SER A 1 297 ? -3.962 7.004 29.516 1.00 78.88 297 SER A C 1
ATOM 2249 O O . SER A 1 297 ? -4.366 7.002 30.675 1.00 78.88 297 SER A O 1
ATOM 2251 N N . MET A 1 298 ? -4.334 6.062 28.642 1.00 72.19 298 MET A N 1
ATOM 2252 C CA . MET A 1 298 ? -5.240 4.946 28.969 1.00 72.19 298 MET A CA 1
ATOM 2253 C C . MET A 1 298 ? -4.568 3.824 29.774 1.00 72.19 298 MET A C 1
ATOM 2255 O O . MET A 1 298 ? -5.249 3.063 30.460 1.00 72.19 298 MET A O 1
ATOM 2259 N N . THR A 1 299 ? -3.241 3.703 29.687 1.00 61.06 299 THR A N 1
ATOM 2260 C CA . THR A 1 299 ? -2.458 2.663 30.378 1.00 61.06 299 THR A CA 1
ATOM 2261 C C . THR A 1 299 ? -1.990 3.075 31.772 1.00 61.06 299 THR A C 1
ATOM 2263 O O . THR A 1 299 ? -1.616 2.207 32.560 1.00 61.06 299 THR A O 1
ATOM 2266 N N . ALA A 1 300 ? -2.063 4.362 32.120 1.00 49.66 300 ALA A N 1
ATOM 2267 C CA . ALA A 1 300 ? -1.862 4.835 33.483 1.00 49.66 300 ALA A CA 1
ATOM 2268 C C . ALA A 1 300 ? -3.145 4.589 34.312 1.00 49.66 300 ALA A C 1
ATOM 2270 O O . ALA A 1 300 ? -4.155 5.255 34.081 1.00 49.66 300 ALA A O 1
ATOM 2271 N N . PRO A 1 301 ? -3.161 3.655 35.286 1.00 45.09 301 PRO A N 1
ATOM 2272 C CA . PRO A 1 301 ? -4.308 3.513 36.171 1.00 45.09 301 PRO A CA 1
ATOM 2273 C C . PRO A 1 301 ? -4.437 4.773 37.028 1.00 45.09 301 PRO A C 1
ATOM 2275 O O . PRO A 1 301 ? -3.426 5.338 37.449 1.00 45.09 301 PRO A O 1
ATOM 2278 N N . GLY A 1 302 ? -5.678 5.181 37.305 1.00 49.25 302 GLY A N 1
ATOM 2279 C CA . GLY A 1 302 ? -5.999 6.356 38.111 1.00 49.25 302 GLY A CA 1
ATOM 2280 C C . GLY A 1 302 ? -5.162 6.451 39.388 1.00 49.25 302 GLY A C 1
ATOM 2281 O O . GLY A 1 302 ? -5.436 5.777 40.378 1.00 49.25 302 GLY A O 1
ATOM 2282 N N . GLN A 1 303 ? -4.173 7.344 39.379 1.00 41.97 303 GLN A N 1
ATOM 2283 C CA . GLN A 1 303 ? -3.644 7.954 40.591 1.00 41.97 303 GLN A CA 1
ATOM 2284 C C . GLN A 1 303 ? -4.580 9.092 40.988 1.00 41.97 303 GLN A C 1
ATOM 2286 O O . GLN A 1 303 ? -4.222 10.254 40.903 1.00 41.97 303 GLN A O 1
ATOM 2291 N N . ASP A 1 304 ? -5.804 8.741 41.366 1.00 43.47 304 ASP A N 1
ATOM 2292 C CA . ASP A 1 304 ? -6.683 9.612 42.136 1.00 43.47 304 ASP A CA 1
ATOM 2293 C C . ASP A 1 304 ? -7.703 8.730 42.857 1.00 43.47 304 ASP A C 1
ATOM 2295 O O . ASP A 1 304 ? -8.675 8.251 42.273 1.00 43.47 304 ASP A O 1
ATOM 2299 N N . GLY A 1 305 ? -7.458 8.479 44.148 1.00 42.31 305 GLY A N 1
ATOM 2300 C CA . GLY A 1 305 ? -8.471 7.879 45.016 1.00 42.31 305 GLY A CA 1
ATOM 2301 C C . GLY A 1 305 ? -7.994 7.008 46.178 1.00 42.31 305 GLY A C 1
ATOM 2302 O O . GLY A 1 305 ? -8.453 5.872 46.269 1.00 42.31 305 GLY A O 1
ATOM 2303 N N . ARG A 1 306 ? -7.195 7.581 47.094 1.00 35.62 306 ARG A N 1
ATOM 2304 C CA . ARG A 1 306 ? -7.215 7.455 48.580 1.00 35.62 306 ARG A CA 1
ATOM 2305 C C . ARG A 1 306 ? -5.841 7.298 49.214 1.00 35.62 306 ARG A C 1
ATOM 2307 O O . ARG A 1 306 ? -5.108 6.364 48.836 1.00 35.62 306 ARG A O 1
#

pLDDT: mean 85.65, std 19.26, range [24.66, 98.81]

Radius of gyration: 20.27 Å; chains: 1; bounding box: 52×38×74 Å

Secondary structure (DSSP, 8-state):
------------S--PPB---HHHHHHTT--HHHHHHHTTSPBPSEETTTEEEEEEEEEHHHHHHHHT----HHHHTT-EEEEE-SSSEEEE-TTS-EEEE-SSS----EEEESSHHHHHHHHHHHHHHHHHHT-----SS----PPPPTTPPPHHHHHHHHHHHHHHH-SGGGSSTTSHHHHHHHHHHHHHHH--EEEEEEE-TTS-EEEEEEE-BTTTB-HHHHHHHHHHHTT--GGGEEEEEEEEPPP-STTT-HHHHHHHH-TTSEEEEEE---SSHHHHHHHHHHHHHHHHHHHS------

Foldseek 3Di:
DDPPPPDDDDDDDQQPQQADALVLCVVLVAAPQQSVQRRPDRARCDFALQWHFDNGKHQPVVVCVVVVFDDDPVVSPQWIFGTAQNAFTFIAGNNAWTWTHGGPDDDDIFGPAPHVNLNRVLSVLRNVLLVLQQPQPDAFDDDDPGDDDVPRDQNLVSLVVSLVVSCVSGVPQPPDCLHQVNLLSVVLNLCSLQFKKKKWWFQAPVRDIDMDMGTDGRRNDGGQVRRVSVCVVSVGALQRTAEMEIQEAQDCHGSGNPVVCCCVRNVRHHYYYNAYCDDDPVRNVRSSVVSSVVVVVVPDPDPDDD

InterPro domains:
  IPR025851 SUKH-4 immunity protein [PF14435] (18-187)
  IPR032722 Deaminase, Xanthomonas XOO_2897-like [PF14440] (199-293)

Organism: NCBI:txid1892865